Protein AF-A0A7R9TWV2-F1 (afdb_monomer)

Structure (mmCIF, N/CA/C/O backbone):
data_AF-A0A7R9TWV2-F1
#
_entry.id   AF-A0A7R9TWV2-F1
#
loop_
_atom_site.group_PDB
_atom_site.id
_atom_site.type_symbol
_atom_site.label_atom_id
_atom_site.label_alt_id
_atom_site.label_comp_id
_atom_site.label_asym_id
_atom_site.label_entity_id
_atom_site.label_seq_id
_atom_site.pdbx_PDB_ins_code
_atom_site.Cartn_x
_atom_site.Cartn_y
_atom_site.Cartn_z
_atom_site.occupancy
_atom_site.B_iso_or_equiv
_atom_site.auth_seq_id
_atom_site.auth_comp_id
_atom_site.auth_asym_id
_atom_site.auth_atom_id
_atom_site.pdbx_PDB_model_num
ATOM 1 N N . ALA A 1 1 ? -70.566 48.872 -15.822 1.00 37.22 1 ALA A N 1
ATOM 2 C CA . ALA A 1 1 ? -71.130 50.071 -15.177 1.00 37.22 1 ALA A CA 1
ATOM 3 C C . ALA A 1 1 ? -71.916 49.639 -13.944 1.00 37.22 1 ALA A C 1
ATOM 5 O O . ALA A 1 1 ? -72.721 48.737 -14.090 1.00 37.22 1 ALA A O 1
ATOM 6 N N . LEU A 1 2 ? -71.650 50.293 -12.800 1.00 37.31 2 LEU A N 1
ATOM 7 C CA . LEU A 1 2 ? -72.500 50.439 -11.596 1.00 37.31 2 LEU A CA 1
ATOM 8 C C . LEU A 1 2 ? -72.840 49.142 -10.818 1.00 37.31 2 LEU A C 1
ATOM 10 O O . LEU A 1 2 ? -73.433 48.223 -11.356 1.00 37.31 2 LEU A O 1
ATOM 14 N N . ARG A 1 3 ? -72.288 48.967 -9.601 1.00 31.78 3 ARG A N 1
ATOM 15 C CA . ARG A 1 3 ? -72.881 49.335 -8.281 1.00 31.78 3 ARG A CA 1
ATOM 16 C C . ARG A 1 3 ? -74.173 48.546 -7.991 1.00 31.78 3 ARG A C 1
ATOM 18 O O . ARG A 1 3 ? -75.026 48.469 -8.849 1.00 31.78 3 ARG A O 1
ATOM 25 N N . SER A 1 4 ? -74.474 48.028 -6.806 1.00 34.81 4 SER A N 1
ATOM 26 C CA . SER A 1 4 ? -73.821 47.948 -5.498 1.00 34.81 4 SER A CA 1
ATOM 27 C C . SER A 1 4 ? -74.817 47.262 -4.551 1.00 34.81 4 SER A C 1
ATOM 29 O O . SER A 1 4 ? -76.007 47.533 -4.659 1.00 34.81 4 SER A O 1
ATOM 31 N N . SER A 1 5 ? -74.284 46.585 -3.533 1.00 36.22 5 SER A N 1
ATOM 32 C CA . SER A 1 5 ? -74.808 46.534 -2.156 1.00 36.22 5 SER A CA 1
ATOM 33 C C . SER A 1 5 ? -75.979 45.604 -1.805 1.00 36.22 5 SER A C 1
ATOM 35 O O . SER A 1 5 ? -77.055 45.660 -2.387 1.00 36.22 5 SER A O 1
ATOM 37 N N . GLY A 1 6 ? -75.762 44.831 -0.737 1.00 32.84 6 GLY A N 1
ATOM 38 C CA . GLY A 1 6 ? -76.786 44.089 -0.004 1.00 32.84 6 GLY A CA 1
ATOM 39 C C . GLY A 1 6 ? -76.186 43.039 0.934 1.00 32.84 6 GLY A C 1
ATOM 40 O O . GLY A 1 6 ? -76.066 41.882 0.557 1.00 32.84 6 GLY A O 1
ATOM 41 N N . ALA A 1 7 ? -75.775 43.465 2.133 1.00 33.44 7 ALA A N 1
ATOM 42 C CA . ALA A 1 7 ? -75.346 42.639 3.274 1.00 33.44 7 ALA A CA 1
ATOM 43 C C . ALA A 1 7 ? -76.443 41.614 3.690 1.00 33.44 7 ALA A C 1
ATOM 45 O O . ALA A 1 7 ? -77.597 41.811 3.333 1.00 33.44 7 ALA A O 1
ATOM 46 N N . THR A 1 8 ? -76.208 40.498 4.395 1.00 37.06 8 THR A N 1
ATOM 47 C CA . THR A 1 8 ? -75.581 40.360 5.724 1.00 37.06 8 THR A CA 1
ATOM 48 C C . THR A 1 8 ? -75.253 38.891 6.072 1.00 37.06 8 THR A C 1
ATOM 50 O O . THR A 1 8 ? -76.010 37.970 5.790 1.00 37.06 8 THR A O 1
ATOM 53 N N . ALA A 1 9 ? -74.110 38.737 6.748 1.00 35.78 9 ALA A N 1
ATOM 54 C CA . ALA A 1 9 ? -73.663 37.731 7.722 1.00 35.78 9 ALA A CA 1
ATOM 55 C C . ALA A 1 9 ? -74.502 36.465 8.025 1.00 35.78 9 ALA A C 1
ATOM 57 O O . ALA A 1 9 ? -75.621 36.558 8.523 1.00 35.78 9 ALA A O 1
ATOM 58 N N . ARG A 1 10 ? -73.832 35.298 7.968 1.00 36.94 10 ARG A N 1
ATOM 59 C CA . ARG A 1 10 ? -73.678 34.352 9.102 1.00 36.94 10 ARG A CA 1
ATOM 60 C C . ARG A 1 10 ? -72.711 33.201 8.766 1.00 36.94 10 ARG A C 1
ATOM 62 O O . ARG A 1 10 ? -73.051 32.248 8.080 1.00 36.94 10 ARG A O 1
ATOM 69 N N . ASP A 1 11 ? -71.486 33.357 9.257 1.00 33.44 11 ASP A N 1
ATOM 70 C CA . ASP A 1 11 ? -70.871 32.462 10.245 1.00 33.44 11 ASP A CA 1
ATOM 71 C C . ASP A 1 11 ? -70.894 30.938 9.982 1.00 33.44 11 ASP A C 1
ATOM 73 O O . ASP A 1 11 ? -71.836 30.247 10.367 1.00 33.44 11 ASP A O 1
ATOM 77 N N . ARG A 1 12 ? -69.808 30.409 9.391 1.00 37.38 12 ARG A N 1
ATOM 78 C CA . ARG A 1 12 ? -69.335 29.018 9.567 1.00 37.38 12 ARG A CA 1
ATOM 79 C C . ARG A 1 12 ? -67.809 28.941 9.409 1.00 37.38 12 ARG A C 1
ATOM 81 O O . ARG A 1 12 ? -67.295 28.744 8.312 1.00 37.38 12 ARG A O 1
ATOM 88 N N . LEU A 1 13 ? -67.087 29.075 10.521 1.00 40.94 13 LEU A N 1
ATOM 89 C CA . LEU A 1 13 ? -65.676 28.689 10.648 1.00 40.94 13 LEU A CA 1
ATOM 90 C C . LEU A 1 13 ? -65.562 27.161 10.831 1.00 40.94 13 LEU A C 1
ATOM 92 O O . LEU A 1 13 ? -66.242 26.614 11.701 1.00 40.94 13 LEU A O 1
ATOM 96 N N . PRO A 1 14 ? -64.699 26.450 10.083 1.00 41.53 14 PRO A N 1
ATOM 97 C CA . PRO A 1 14 ? -64.434 25.042 10.343 1.00 41.53 14 PRO A CA 1
ATOM 98 C C . PRO A 1 14 ? -63.350 24.823 11.415 1.00 41.53 14 PRO A C 1
ATOM 100 O O . PRO A 1 14 ? -62.289 25.442 11.422 1.00 41.53 14 PRO A O 1
ATOM 103 N N . ALA A 1 15 ? -63.679 23.888 12.308 1.00 38.88 15 ALA A N 1
ATOM 104 C CA . ALA A 1 15 ? -62.869 23.080 13.220 1.00 38.88 15 ALA A CA 1
ATOM 105 C C . ALA A 1 15 ? -61.343 23.322 13.276 1.00 38.88 15 ALA A C 1
ATOM 107 O O . ALA A 1 15 ? -60.564 22.926 12.408 1.00 38.88 15 ALA A O 1
ATOM 108 N N . ARG A 1 16 ? -60.910 23.833 14.432 1.00 33.97 16 ARG A N 1
ATOM 109 C CA . ARG A 1 16 ? -59.521 23.912 14.894 1.00 33.97 16 ARG A CA 1
ATOM 110 C C . ARG A 1 16 ? -59.040 22.509 15.310 1.00 33.97 16 ARG A C 1
ATOM 112 O O . ARG A 1 16 ? -59.295 22.071 16.428 1.00 33.97 16 ARG A O 1
ATOM 119 N N . ARG A 1 17 ? -58.363 21.781 14.412 1.00 40.34 17 ARG A N 1
ATOM 120 C CA . ARG A 1 17 ? -57.658 20.527 14.747 1.00 40.34 17 ARG A CA 1
ATOM 121 C C . ARG A 1 17 ? -56.454 20.834 15.644 1.00 40.34 17 ARG A C 1
ATOM 123 O O . ARG A 1 17 ? -55.620 21.677 15.317 1.00 40.34 17 ARG A O 1
ATOM 130 N N . ALA A 1 18 ? -56.397 20.153 16.784 1.00 37.16 18 ALA A N 1
ATOM 131 C CA . ALA A 1 18 ? -55.339 20.258 17.775 1.00 37.16 18 ALA A CA 1
ATOM 132 C C . ALA A 1 18 ? -53.967 19.886 17.182 1.00 37.16 18 ALA A C 1
ATOM 134 O O . ALA A 1 18 ? -53.811 18.841 16.552 1.00 37.16 18 ALA A O 1
ATOM 135 N N . ARG A 1 19 ? -52.968 20.746 17.410 1.00 35.66 19 ARG A N 1
ATOM 136 C CA . ARG A 1 19 ? -51.550 20.442 17.187 1.00 35.66 19 ARG A CA 1
ATOM 137 C C . ARG A 1 19 ? -51.103 19.409 18.223 1.00 35.66 19 ARG A C 1
ATOM 139 O O . ARG A 1 19 ? -50.980 19.744 19.397 1.00 35.66 19 ARG A O 1
ATOM 146 N N . ALA A 1 20 ? -50.829 18.185 17.785 1.00 38.00 20 ALA A N 1
ATOM 147 C CA . ALA A 1 20 ? -50.000 17.257 18.542 1.00 38.00 20 ALA A CA 1
ATOM 148 C C . ALA A 1 20 ? -48.530 17.641 18.312 1.00 38.00 20 ALA A C 1
ATOM 150 O O . ALA A 1 20 ? -48.046 17.642 17.181 1.00 38.00 20 ALA A O 1
ATOM 151 N N . SER A 1 21 ? -47.853 18.037 19.387 1.00 37.75 21 SER A N 1
ATOM 152 C CA . SER A 1 21 ? -46.419 18.324 19.396 1.00 37.75 21 SER A CA 1
ATOM 153 C C . SER A 1 21 ? -45.644 17.011 19.221 1.00 37.75 21 SER A C 1
ATOM 155 O O . SER A 1 21 ? -45.928 16.067 19.965 1.00 37.75 21 SER A O 1
ATOM 157 N N . PRO A 1 22 ? -44.683 16.893 18.287 1.00 41.94 22 PRO A N 1
ATOM 158 C CA . PRO A 1 22 ? -43.824 15.723 18.248 1.00 41.94 22 PRO A CA 1
ATOM 159 C C . PRO A 1 22 ? -42.906 15.774 19.473 1.00 41.94 22 PRO A C 1
ATOM 161 O O . PRO A 1 22 ? -42.081 16.676 19.620 1.00 41.94 22 PRO A O 1
ATOM 164 N N . ARG A 1 23 ? -43.091 14.813 20.386 1.00 37.84 23 ARG A N 1
ATOM 165 C CA . ARG A 1 23 ? -42.138 14.519 21.457 1.00 37.84 23 ARG A CA 1
ATOM 166 C C . ARG A 1 23 ? -40.765 14.348 20.816 1.00 37.84 23 ARG A C 1
ATOM 168 O O . ARG A 1 23 ? -40.583 13.458 19.989 1.00 37.84 23 ARG A O 1
ATOM 175 N N . ALA A 1 24 ? -39.838 15.221 21.195 1.00 34.19 24 ALA A N 1
ATOM 176 C CA . ALA A 1 24 ? -38.432 15.102 20.867 1.00 34.19 24 ALA A CA 1
ATOM 177 C C . ALA A 1 24 ? -37.971 13.685 21.226 1.00 34.19 24 ALA A C 1
ATOM 179 O O . ALA A 1 24 ? -37.983 13.298 22.397 1.00 34.19 24 ALA A O 1
ATOM 180 N N . ALA A 1 25 ? -37.615 12.904 20.207 1.00 33.53 25 ALA A N 1
ATOM 181 C CA . ALA A 1 25 ? -36.825 11.709 20.402 1.00 33.53 25 ALA A CA 1
ATOM 182 C C . ALA A 1 25 ? -35.494 12.183 20.985 1.00 33.53 25 ALA A C 1
ATOM 184 O O . ALA A 1 25 ? -34.681 12.800 20.297 1.00 33.53 25 ALA A O 1
ATOM 185 N N . VAL A 1 26 ? -35.316 11.969 22.285 1.00 34.09 26 VAL A N 1
ATOM 186 C CA . VAL A 1 26 ? -34.015 12.087 22.927 1.00 34.09 26 VAL A CA 1
ATOM 187 C C . VAL A 1 26 ? -33.178 10.964 22.330 1.00 34.09 26 VAL A C 1
ATOM 189 O O . VAL A 1 26 ? -33.237 9.822 22.777 1.00 34.09 26 VAL A O 1
ATOM 192 N N . VAL A 1 27 ? -32.455 11.274 21.254 1.00 36.03 27 VAL A N 1
ATOM 193 C CA . VAL A 1 27 ? -31.347 10.446 20.795 1.00 36.03 27 VAL A CA 1
ATOM 194 C C . VAL A 1 27 ? -30.322 10.533 21.911 1.00 36.03 27 VAL A C 1
ATOM 196 O O . VAL A 1 27 ? -29.610 11.527 22.049 1.00 36.03 27 VAL A O 1
ATOM 199 N N . VAL A 1 28 ? -30.312 9.517 22.769 1.00 34.19 28 VAL A N 1
ATOM 200 C CA . VAL A 1 28 ? -29.218 9.287 23.702 1.00 34.19 28 VAL A CA 1
ATOM 201 C C . VAL A 1 28 ? -28.009 8.976 22.830 1.00 34.19 28 VAL A C 1
ATOM 203 O O . VAL A 1 28 ? -27.792 7.838 22.422 1.00 34.19 28 VAL A O 1
ATOM 206 N N . VAL A 1 29 ? -27.250 10.011 22.475 1.00 39.75 29 VAL A N 1
ATOM 207 C CA . VAL A 1 29 ? -25.913 9.850 21.911 1.00 39.75 29 VAL A CA 1
ATOM 208 C C . VAL A 1 29 ? -25.061 9.327 23.061 1.00 39.75 29 VAL A C 1
ATOM 210 O O . VAL A 1 29 ? -24.473 10.100 23.815 1.00 39.75 29 VAL A O 1
ATOM 213 N N . MET A 1 30 ? -25.061 8.006 23.256 1.00 41.03 30 MET A N 1
ATOM 214 C CA . MET A 1 30 ? -24.082 7.365 24.124 1.00 41.03 30 MET A CA 1
ATOM 215 C C . MET A 1 30 ? -22.711 7.742 23.569 1.00 41.03 30 MET A C 1
ATOM 217 O O . MET A 1 30 ? -22.405 7.493 22.401 1.00 41.03 30 MET A O 1
ATOM 221 N N . SER A 1 31 ? -21.907 8.430 24.376 1.00 55.03 31 SER A N 1
ATOM 222 C CA . SER A 1 31 ? -20.547 8.771 23.992 1.00 55.03 31 SER A CA 1
ATOM 223 C C . SER A 1 31 ? -19.773 7.468 23.818 1.00 55.03 31 SER A C 1
ATOM 225 O O . SER A 1 31 ? -19.424 6.828 24.806 1.00 55.03 31 SER A O 1
ATOM 227 N N . ALA A 1 32 ? -19.535 7.078 22.566 1.00 65.38 32 ALA A N 1
ATOM 228 C CA . ALA A 1 32 ? -18.696 5.934 22.231 1.00 65.38 32 ALA A CA 1
ATOM 229 C C . ALA A 1 32 ? -17.370 6.019 22.992 1.00 65.38 32 ALA A C 1
ATOM 231 O O . ALA A 1 32 ? -16.763 7.105 23.012 1.00 65.38 32 ALA A O 1
ATOM 232 N N . SER A 1 33 ? -16.951 4.899 23.590 1.00 84.88 33 SER A N 1
ATOM 233 C CA . SER A 1 33 ? -15.658 4.793 24.273 1.00 84.88 33 SER A CA 1
ATOM 234 C C . SER A 1 33 ? -14.533 5.212 23.324 1.00 84.88 33 SER A C 1
ATOM 236 O O . SER A 1 33 ? -14.650 5.064 22.105 1.00 84.88 33 SER A O 1
ATOM 238 N N . SER A 1 34 ? -13.433 5.738 23.866 1.00 85.00 34 SER A N 1
ATOM 239 C CA . SER A 1 34 ? -12.241 6.074 23.080 1.00 85.00 34 SER A CA 1
ATOM 240 C C . SER A 1 34 ? -11.802 4.903 22.195 1.00 85.00 34 SER A C 1
ATOM 242 O O . SER A 1 34 ? -11.560 5.107 21.009 1.00 85.00 34 SER A O 1
ATOM 244 N N . ASP A 1 35 ? -11.806 3.682 22.730 1.00 86.44 35 ASP A N 1
ATOM 245 C CA . ASP A 1 35 ? -11.377 2.478 22.005 1.00 86.44 35 ASP A CA 1
ATOM 246 C C . ASP A 1 35 ? -12.351 2.100 20.884 1.00 86.44 35 ASP A C 1
ATOM 248 O O . ASP A 1 35 ? -11.943 1.707 19.795 1.00 86.44 35 ASP A O 1
ATOM 252 N N . GLU A 1 36 ? -13.647 2.323 21.095 1.00 89.31 36 GLU A N 1
ATOM 253 C CA . GLU A 1 36 ? -14.674 2.098 20.078 1.00 89.31 36 GLU A CA 1
ATOM 254 C C . GLU A 1 36 ? -14.529 3.087 18.910 1.00 89.31 36 GLU A C 1
ATOM 256 O O . GLU A 1 36 ? -14.701 2.729 17.746 1.00 89.31 36 GLU A O 1
ATOM 261 N N . ARG A 1 37 ? -14.156 4.342 19.196 1.00 90.19 37 ARG A N 1
ATOM 262 C CA . ARG A 1 37 ? -13.862 5.343 18.156 1.00 90.19 37 ARG A CA 1
ATOM 263 C C . ARG A 1 37 ? -12.606 4.986 17.363 1.00 90.19 37 ARG A C 1
ATOM 265 O O . ARG A 1 37 ? -12.587 5.187 16.148 1.00 90.19 37 ARG A O 1
ATOM 272 N N . LEU A 1 38 ? -11.576 4.473 18.038 1.00 91.44 38 LEU A N 1
ATOM 273 C CA . LEU A 1 38 ? -10.350 3.999 17.394 1.00 91.44 38 LEU A CA 1
ATOM 274 C C . LEU A 1 38 ? -10.644 2.800 16.482 1.00 91.44 38 LEU A C 1
ATOM 276 O O . LEU A 1 38 ? -10.269 2.847 15.310 1.00 91.44 38 LEU A O 1
ATOM 280 N N . SER A 1 39 ? -11.405 1.813 16.970 1.00 92.69 39 SER A N 1
ATOM 281 C CA . SER A 1 39 ? -11.845 0.650 16.183 1.00 92.69 39 SER A CA 1
ATOM 282 C C . SER A 1 39 ? -12.573 1.080 14.917 1.00 92.69 39 SER A C 1
ATOM 284 O O . SER A 1 39 ? -12.140 0.750 13.819 1.00 92.69 39 SER A O 1
ATOM 286 N N . ARG A 1 40 ? -13.602 1.932 15.037 1.00 91.75 40 ARG A N 1
ATOM 287 C CA . ARG A 1 40 ? -14.357 2.432 13.873 1.00 91.75 40 ARG A CA 1
ATOM 288 C C . ARG A 1 40 ? -13.492 3.190 12.869 1.00 91.75 40 ARG A C 1
ATOM 290 O O . ARG A 1 40 ? -13.764 3.164 11.671 1.00 91.75 40 ARG A O 1
ATOM 297 N N . THR A 1 41 ? -12.469 3.898 13.347 1.00 93.25 41 THR A N 1
ATOM 298 C CA . THR A 1 41 ? -11.542 4.622 12.467 1.00 93.25 41 THR A CA 1
ATOM 299 C C . THR A 1 41 ? -10.736 3.644 11.617 1.00 93.25 41 THR A C 1
ATOM 301 O O . THR A 1 41 ? -10.587 3.872 10.418 1.00 93.25 41 THR A O 1
ATOM 304 N N . ILE A 1 42 ? -10.264 2.546 12.211 1.00 94.44 42 ILE A N 1
ATOM 305 C CA . ILE A 1 42 ? -9.524 1.496 11.505 1.00 94.44 42 ILE A CA 1
ATOM 306 C C . ILE A 1 42 ? -10.441 0.658 10.614 1.00 94.44 42 ILE A C 1
ATOM 308 O O . ILE A 1 42 ? -10.104 0.440 9.454 1.00 94.44 42 ILE A O 1
ATOM 312 N N . GLU A 1 43 ? -11.625 0.277 11.090 1.00 93.44 43 GLU A N 1
ATOM 313 C CA . GLU A 1 43 ? -12.645 -0.409 10.286 1.00 93.44 43 GLU A CA 1
ATOM 314 C C . GLU A 1 43 ? -12.963 0.377 9.010 1.00 93.44 43 GLU A C 1
ATOM 316 O O . GLU A 1 43 ? -12.922 -0.180 7.916 1.00 93.44 43 GLU A O 1
ATOM 321 N N . GLY A 1 44 ? -13.185 1.691 9.122 1.00 92.38 44 GLY A N 1
ATOM 322 C CA . GLY A 1 44 ? -13.417 2.554 7.963 1.00 92.38 44 GLY A CA 1
ATOM 323 C C . GLY A 1 44 ? -12.177 2.754 7.085 1.00 92.38 44 GLY A C 1
ATOM 324 O O . GLY A 1 44 ? -12.295 2.846 5.864 1.00 92.38 44 GLY A O 1
ATOM 325 N N . ALA A 1 45 ? -10.978 2.808 7.672 1.00 94.12 45 ALA A N 1
ATOM 326 C CA . ALA A 1 45 ? -9.743 2.967 6.908 1.00 94.12 45 ALA A CA 1
ATOM 327 C C . ALA A 1 45 ? -9.388 1.716 6.091 1.00 94.12 45 ALA A C 1
ATOM 329 O O . ALA A 1 45 ? -8.872 1.842 4.983 1.00 94.12 45 ALA A O 1
ATOM 330 N N . PHE A 1 46 ? -9.712 0.527 6.592 1.00 93.88 46 PHE A N 1
ATOM 331 C CA . PHE A 1 46 ? -9.447 -0.738 5.907 1.00 93.88 46 PHE A CA 1
ATOM 332 C C . PHE A 1 46 ? -10.666 -1.326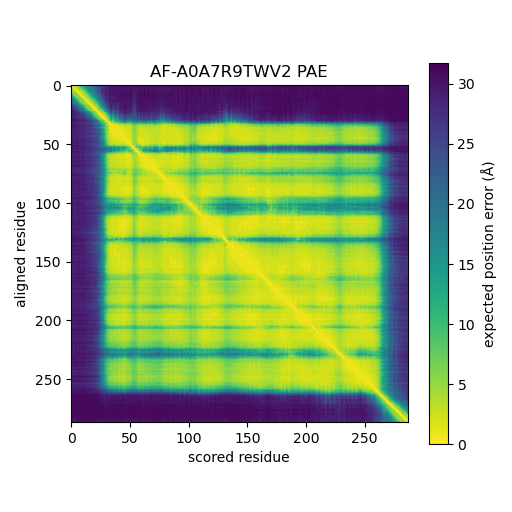 5.197 1.00 93.88 46 PHE A C 1
ATOM 334 O O . PHE A 1 46 ? -10.509 -2.261 4.414 1.00 93.88 46 PHE A O 1
ATOM 341 N N . ARG A 1 47 ? -11.864 -0.770 5.419 1.00 92.25 47 ARG A N 1
ATOM 342 C CA . ARG A 1 47 ? -13.139 -1.334 4.947 1.00 92.25 47 ARG A CA 1
ATOM 343 C C . ARG A 1 47 ? -13.319 -2.778 5.414 1.00 92.25 47 ARG A C 1
ATOM 345 O O . ARG A 1 47 ? -13.673 -3.666 4.642 1.00 92.25 47 ARG A O 1
ATOM 352 N N . LEU A 1 48 ? -13.033 -3.015 6.691 1.00 92.50 48 LEU A N 1
ATOM 353 C CA . LEU A 1 48 ? -13.125 -4.324 7.335 1.00 92.50 48 LEU A CA 1
ATOM 354 C C . LEU A 1 48 ? -14.044 -4.254 8.541 1.00 92.50 48 LEU A C 1
ATOM 356 O O . LEU A 1 48 ? -14.135 -3.224 9.204 1.00 92.50 48 LEU A O 1
ATOM 360 N N . TH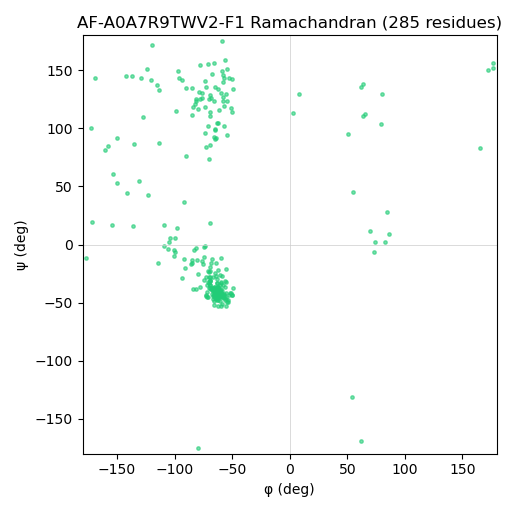R A 1 49 ? -14.685 -5.373 8.856 1.00 91.62 49 THR A N 1
ATOM 361 C CA . THR A 1 49 ? -15.401 -5.537 10.115 1.00 91.62 49 THR A CA 1
ATOM 362 C C . THR A 1 49 ? -15.238 -6.950 10.664 1.00 91.62 49 THR A C 1
ATOM 364 O O . THR A 1 49 ? -15.157 -7.929 9.922 1.00 91.62 49 THR A O 1
ATOM 367 N N . LEU A 1 50 ? -15.181 -7.045 11.990 1.00 91.12 50 LEU A N 1
ATOM 368 C CA . LEU A 1 50 ? -15.192 -8.306 12.731 1.00 91.12 50 LEU A CA 1
ATOM 369 C C . LEU A 1 50 ? -16.576 -8.621 13.298 1.00 91.12 50 LEU A C 1
ATOM 371 O O . LEU A 1 50 ? -16.771 -9.686 13.872 1.00 91.12 50 LEU A O 1
ATOM 375 N N . THR A 1 51 ? -17.541 -7.715 13.148 1.00 88.38 51 THR A N 1
ATOM 376 C CA . THR A 1 51 ? -18.910 -7.915 13.618 1.00 88.38 51 THR A CA 1
ATOM 377 C C . THR A 1 51 ? -19.831 -7.999 12.412 1.00 88.38 51 THR A C 1
ATOM 379 O O . THR A 1 51 ? -19.760 -7.168 11.510 1.00 88.38 51 THR A O 1
ATOM 382 N N . GLU A 1 52 ? -20.707 -8.999 12.395 1.00 81.44 52 GLU A N 1
ATOM 383 C CA . GLU A 1 52 ? -21.705 -9.150 11.342 1.00 81.44 52 GLU A CA 1
ATOM 384 C C . GLU A 1 52 ? -22.685 -7.966 11.408 1.00 81.44 52 GLU A C 1
ATOM 386 O O . GLU A 1 52 ? -23.563 -7.896 12.269 1.00 81.44 52 GLU A O 1
ATOM 391 N N . SER A 1 53 ? -22.472 -6.970 10.546 1.00 68.12 53 SER A N 1
ATOM 392 C CA . SER A 1 53 ? -23.303 -5.772 10.464 1.00 68.12 53 SER A CA 1
ATOM 393 C C . SER A 1 53 ? -24.289 -5.934 9.317 1.00 68.12 53 SER A C 1
ATOM 395 O O . SER A 1 53 ? -23.898 -5.983 8.154 1.00 68.12 53 SER A O 1
ATOM 397 N N . ALA A 1 54 ? -25.580 -5.999 9.639 1.00 49.38 54 ALA A N 1
ATOM 398 C CA . ALA A 1 54 ? -26.659 -6.332 8.708 1.00 49.38 54 ALA A CA 1
ATOM 399 C C . ALA A 1 54 ? -26.964 -5.264 7.625 1.00 49.38 54 ALA A C 1
ATOM 401 O O . ALA A 1 54 ? -28.060 -5.270 7.068 1.00 49.38 54 ALA A O 1
ATOM 402 N N . GLY A 1 55 ? -26.060 -4.318 7.331 1.00 46.75 55 GLY A N 1
ATOM 403 C CA . GLY A 1 55 ? -26.386 -3.220 6.409 1.00 46.75 55 GLY A CA 1
ATOM 404 C C . GLY A 1 55 ? -25.265 -2.277 5.970 1.00 46.75 55 GLY A C 1
ATOM 405 O O . GLY A 1 55 ? -25.570 -1.176 5.522 1.00 46.75 55 GLY A O 1
ATOM 406 N N . SER A 1 56 ? -23.991 -2.655 6.095 1.00 54.75 56 SER A N 1
ATOM 407 C CA . SER A 1 56 ? -22.871 -1.857 5.576 1.00 54.75 56 SER A CA 1
ATOM 408 C C . SER A 1 56 ? -22.185 -2.602 4.430 1.00 54.75 56 SER A C 1
ATOM 410 O O . SER A 1 56 ? -21.194 -3.289 4.663 1.00 54.75 56 SER A O 1
ATOM 412 N N . ASP A 1 57 ? -22.676 -2.418 3.201 1.00 62.62 57 ASP A N 1
ATOM 413 C CA . ASP A 1 57 ? -22.086 -2.995 1.974 1.00 62.62 57 ASP A CA 1
ATOM 414 C C . ASP A 1 57 ? -20.631 -2.551 1.720 1.00 62.62 57 ASP A C 1
ATOM 416 O O . ASP A 1 57 ? -19.950 -3.103 0.861 1.00 62.62 57 ASP A O 1
ATOM 420 N N . GLU A 1 58 ? -20.136 -1.547 2.450 1.00 76.00 58 GLU A N 1
ATOM 421 C CA . GLU A 1 58 ? -18.801 -0.985 2.237 1.00 76.00 58 GLU A CA 1
ATOM 422 C C . GLU A 1 58 ? -17.680 -1.752 2.961 1.00 76.00 58 GLU A C 1
ATOM 424 O O . GLU A 1 58 ? -16.514 -1.563 2.622 1.00 76.00 58 GLU A O 1
ATOM 429 N N . CYS A 1 59 ? -18.000 -2.615 3.935 1.00 85.00 59 CYS A N 1
ATOM 430 C CA . CYS A 1 59 ? -16.999 -3.329 4.735 1.00 85.00 59 CYS A CA 1
ATOM 431 C C . CYS A 1 59 ? -17.043 -4.842 4.506 1.00 85.00 59 CYS A C 1
ATOM 433 O O . CYS A 1 59 ? -18.104 -5.459 4.532 1.00 85.00 59 CYS A O 1
ATOM 435 N N . VAL A 1 60 ? -15.868 -5.460 4.381 1.00 87.88 60 VAL A N 1
ATOM 436 C CA . VAL A 1 60 ? -15.724 -6.918 4.298 1.00 87.88 60 VAL A CA 1
ATOM 437 C C . VAL A 1 60 ? -15.767 -7.513 5.704 1.00 87.88 60 VAL A C 1
ATOM 439 O O . VAL A 1 60 ? -14.960 -7.154 6.566 1.00 87.88 60 VAL A O 1
ATOM 442 N N . PHE A 1 61 ? -16.698 -8.439 5.932 1.00 90.69 61 PHE A N 1
ATOM 443 C CA . PHE A 1 61 ? -16.795 -9.184 7.184 1.00 90.69 61 PHE A CA 1
ATOM 444 C C . PHE A 1 61 ? -15.820 -10.367 7.196 1.00 90.69 61 PHE A C 1
ATOM 446 O O . PHE A 1 61 ? -15.903 -11.262 6.355 1.00 90.69 61 PHE A O 1
ATOM 453 N N . LEU A 1 62 ? -14.905 -10.388 8.167 1.00 92.75 62 LEU A N 1
ATOM 454 C CA . LEU A 1 62 ? -13.922 -11.464 8.329 1.00 92.75 62 LEU A CA 1
ATOM 455 C C . LEU A 1 62 ? -14.476 -12.569 9.241 1.00 92.75 62 LEU A C 1
ATOM 457 O O . LEU A 1 62 ? -14.115 -12.670 10.415 1.00 92.75 62 LEU A O 1
ATOM 461 N N . ALA A 1 63 ? -15.380 -13.384 8.693 1.00 91.50 63 ALA A N 1
ATOM 462 C CA . ALA A 1 63 ? -16.131 -14.397 9.440 1.00 91.50 63 ALA A CA 1
ATOM 463 C C . ALA A 1 63 ? -15.244 -15.443 10.145 1.00 91.50 63 ALA A C 1
ATOM 465 O O . ALA A 1 63 ? -15.511 -15.805 11.296 1.00 91.50 63 ALA A O 1
ATOM 466 N N . ASP A 1 64 ? -14.177 -15.895 9.482 1.00 92.88 64 ASP A N 1
ATOM 467 C CA . ASP A 1 64 ? -13.268 -16.910 10.027 1.00 92.88 64 ASP A CA 1
ATOM 468 C C . ASP A 1 64 ? -12.506 -16.371 11.243 1.00 92.88 64 ASP A C 1
ATOM 470 O O . ASP A 1 64 ? -12.522 -16.987 12.309 1.00 92.88 64 ASP A O 1
ATOM 474 N N . LEU A 1 65 ? -11.948 -15.159 11.135 1.00 95.12 65 LEU A N 1
ATOM 475 C CA . LEU A 1 65 ? -11.262 -14.498 12.247 1.00 95.12 65 LEU A CA 1
ATOM 476 C C . LEU A 1 65 ? -12.228 -14.176 13.399 1.00 95.12 65 LEU A C 1
ATOM 478 O O . LEU A 1 65 ? -11.886 -14.342 14.567 1.00 95.12 65 LEU A O 1
ATOM 482 N N . ALA A 1 66 ? -13.462 -13.763 13.103 1.00 93.81 66 ALA A N 1
ATOM 483 C CA . ALA A 1 66 ? -14.477 -13.552 14.137 1.00 93.81 66 ALA A CA 1
ATOM 484 C C . ALA A 1 66 ? -14.829 -14.858 14.880 1.00 93.81 66 ALA A C 1
ATOM 486 O O . ALA A 1 66 ? -15.124 -14.847 16.078 1.00 93.81 66 ALA A O 1
ATOM 487 N N . THR A 1 67 ? -14.790 -15.996 14.183 1.00 94.25 67 THR A N 1
ATOM 488 C CA . THR A 1 67 ? -15.009 -17.322 14.776 1.00 94.25 67 THR A CA 1
ATOM 489 C C . THR A 1 67 ? -13.826 -17.748 15.645 1.00 94.25 67 THR A C 1
ATOM 491 O O . THR A 1 67 ? -14.043 -18.241 16.754 1.00 94.25 67 THR A O 1
ATOM 494 N N . GLU A 1 68 ? -12.597 -17.488 15.198 1.00 95.12 68 GLU A N 1
ATOM 495 C CA . GLU A 1 68 ? -11.366 -17.703 15.967 1.00 95.12 68 GLU A CA 1
ATOM 496 C C . GLU A 1 68 ? -11.381 -16.899 17.276 1.00 95.12 68 GLU A C 1
ATOM 498 O O . GLU A 1 68 ? -11.263 -17.481 18.354 1.00 95.12 68 GLU A O 1
ATOM 503 N N . LEU A 1 69 ? -11.668 -15.595 17.218 1.00 94.19 69 LEU A N 1
ATOM 504 C CA . LEU A 1 69 ? -11.760 -14.738 18.409 1.00 94.19 69 LEU A CA 1
ATOM 505 C C . LEU A 1 69 ? -12.830 -15.220 19.398 1.00 94.19 69 LEU A C 1
ATOM 507 O O . LEU A 1 69 ? -12.622 -15.195 20.613 1.00 94.19 69 LEU A O 1
ATOM 511 N N . ARG A 1 70 ? -13.969 -15.712 18.893 1.00 93.94 70 ARG A N 1
ATOM 512 C CA . ARG A 1 70 ? -15.008 -16.315 19.740 1.00 93.94 70 ARG A CA 1
ATOM 513 C C . ARG A 1 70 ? -14.494 -17.564 20.457 1.00 93.94 70 ARG A C 1
ATOM 515 O O . ARG A 1 70 ? -14.829 -17.776 21.620 1.00 93.94 70 ARG A O 1
ATOM 522 N N . SER A 1 71 ? -13.691 -18.384 19.777 1.00 94.25 71 SER A N 1
ATOM 523 C CA . SER A 1 71 ? -13.090 -19.590 20.360 1.00 94.25 71 SER A CA 1
ATOM 524 C C . SER A 1 71 ? -12.018 -19.278 21.413 1.00 94.25 71 SER A C 1
ATOM 526 O O . SER A 1 71 ? -11.880 -20.028 22.375 1.00 94.25 71 SER A O 1
ATOM 528 N N . GLU A 1 72 ? -11.345 -18.129 21.299 1.00 93.50 72 GLU A N 1
ATOM 529 C CA . GLU A 1 72 ? -10.409 -17.591 22.300 1.00 93.50 72 GLU A CA 1
ATOM 530 C C . GLU A 1 72 ? -11.117 -17.003 23.538 1.00 93.50 72 GLU A C 1
ATOM 532 O O . GLU A 1 72 ? -10.467 -16.563 24.485 1.00 93.50 72 GLU A O 1
ATOM 537 N N . GLY A 1 73 ? -12.455 -16.999 23.558 1.00 91.12 73 GLY A N 1
ATOM 538 C CA . GLY A 1 73 ? -13.258 -16.479 24.665 1.00 91.12 73 GLY A CA 1
ATOM 539 C C . GLY A 1 73 ? -13.537 -14.977 24.589 1.00 91.12 73 GLY A C 1
ATOM 540 O O . GLY A 1 73 ? -14.079 -14.414 25.541 1.00 91.12 73 GLY A O 1
ATOM 541 N N . VAL A 1 74 ? -13.214 -14.318 23.472 1.00 91.62 74 VAL A N 1
ATOM 542 C CA . VAL A 1 74 ? -13.580 -12.917 23.243 1.00 91.62 74 VAL A CA 1
ATOM 543 C C . VAL A 1 74 ? -15.067 -12.842 22.877 1.00 91.62 74 VAL A C 1
ATOM 545 O O . VAL A 1 74 ? -15.553 -13.567 22.007 1.00 91.62 74 VAL A O 1
ATOM 548 N N . SER A 1 75 ? -15.818 -11.961 23.540 1.00 86.94 75 SER A N 1
ATOM 549 C CA . SER A 1 75 ? -17.239 -11.739 23.254 1.00 86.94 75 SER A CA 1
ATOM 550 C C . SER A 1 75 ? -17.447 -10.581 22.269 1.00 86.94 75 SER A C 1
ATOM 552 O O . SER A 1 75 ? -16.780 -9.556 22.418 1.00 86.94 75 SER A O 1
ATOM 554 N N . PRO A 1 76 ? -18.402 -10.676 21.324 1.00 85.44 76 PRO A N 1
ATOM 555 C CA . PRO A 1 76 ? -18.755 -9.556 20.455 1.00 85.44 76 PRO A CA 1
ATOM 556 C C . PRO A 1 76 ? -19.393 -8.387 21.245 1.00 85.44 76 PRO A C 1
ATOM 558 O O . PRO A 1 76 ? -20.001 -8.628 22.292 1.00 85.44 76 PRO A O 1
ATOM 561 N N . PRO A 1 77 ? -19.329 -7.138 20.738 1.00 85.81 77 PRO A N 1
ATOM 562 C CA . PRO A 1 77 ? -18.750 -6.738 19.452 1.00 85.81 77 PRO A CA 1
ATOM 563 C C . PRO A 1 77 ? -17.219 -6.804 19.456 1.00 85.81 77 PRO A C 1
ATOM 565 O O . PRO A 1 77 ? -16.566 -6.368 20.402 1.00 85.81 77 PRO A O 1
ATOM 568 N N . PHE A 1 78 ? -16.652 -7.358 18.385 1.00 90.31 78 PHE A N 1
ATOM 569 C CA . PHE A 1 78 ? -15.205 -7.462 18.231 1.00 90.31 78 PHE A CA 1
ATOM 570 C C . PHE A 1 78 ? -14.651 -6.133 17.721 1.00 90.31 78 PHE A C 1
ATOM 572 O O . PHE A 1 78 ? -15.093 -5.642 16.682 1.00 90.31 78 PHE A O 1
ATOM 579 N N . ALA A 1 79 ? -13.685 -5.573 18.446 1.00 90.50 79 ALA A N 1
ATOM 580 C CA . ALA A 1 79 ? -12.994 -4.351 18.059 1.00 90.50 79 ALA A CA 1
ATOM 581 C C . ALA A 1 79 ? -11.678 -4.668 17.338 1.00 90.50 79 ALA A C 1
ATOM 583 O O . ALA A 1 79 ? -10.959 -5.599 17.715 1.00 90.50 79 ALA A O 1
ATOM 584 N N . ILE A 1 80 ? -11.339 -3.859 16.337 1.00 91.56 80 ILE A N 1
ATOM 585 C CA . ILE A 1 80 ? -9.997 -3.836 15.758 1.00 91.56 80 ILE A CA 1
ATOM 586 C C . ILE A 1 80 ? -9.134 -2.915 16.624 1.00 91.56 80 ILE A C 1
ATOM 588 O O . ILE A 1 80 ? -9.406 -1.721 16.762 1.00 91.56 80 ILE A O 1
ATOM 592 N N . THR A 1 81 ? -8.093 -3.479 17.223 1.00 91.00 81 THR A N 1
ATOM 593 C CA . THR A 1 81 ? -7.143 -2.799 18.109 1.00 91.00 81 THR A CA 1
ATOM 594 C C . THR A 1 81 ? -5.734 -2.885 17.530 1.00 91.00 81 THR A C 1
ATOM 596 O O . THR A 1 81 ? -5.492 -3.600 16.561 1.00 91.00 81 THR A O 1
ATOM 599 N N . ALA A 1 82 ? -4.776 -2.168 18.123 1.00 90.25 82 ALA A N 1
ATOM 600 C CA . ALA A 1 82 ? -3.371 -2.289 17.726 1.00 90.25 82 ALA A CA 1
ATOM 601 C C . ALA A 1 82 ? -2.864 -3.741 17.832 1.00 90.25 82 ALA A C 1
ATOM 603 O O . ALA A 1 82 ? -2.120 -4.192 16.968 1.00 90.25 82 ALA A O 1
ATOM 604 N N . ASP A 1 83 ? -3.319 -4.475 18.853 1.00 91.38 83 ASP A N 1
ATOM 605 C CA . ASP A 1 83 ? -2.830 -5.819 19.181 1.00 91.38 83 ASP A CA 1
ATOM 606 C C . ASP A 1 83 ? -3.298 -6.895 18.196 1.00 91.38 83 ASP A C 1
ATOM 608 O O . ASP A 1 83 ? -2.627 -7.909 18.018 1.00 91.38 83 ASP A O 1
ATOM 612 N N . ASN A 1 84 ? -4.454 -6.698 17.554 1.00 93.69 84 ASN A N 1
ATOM 613 C CA . ASN A 1 84 ? -4.998 -7.651 16.585 1.00 93.69 84 ASN A CA 1
ATOM 614 C C . ASN A 1 84 ? -4.951 -7.146 15.137 1.00 93.69 84 ASN A C 1
ATOM 616 O O . ASN A 1 84 ? -5.320 -7.897 14.235 1.00 93.69 84 ASN A O 1
ATOM 620 N N . LEU A 1 85 ? -4.471 -5.922 14.892 1.00 95.50 85 LEU A N 1
ATOM 621 C CA . LEU A 1 85 ? -4.465 -5.316 13.562 1.00 95.50 85 LEU A CA 1
ATOM 622 C C . LEU A 1 85 ? -3.716 -6.174 12.540 1.00 95.50 85 LEU A C 1
ATOM 624 O O . LEU A 1 85 ? -4.225 -6.409 11.450 1.00 95.50 85 LEU A O 1
ATOM 628 N N . GLU A 1 86 ? -2.539 -6.690 12.889 1.00 97.00 86 GLU A N 1
ATOM 629 C CA . GLU A 1 86 ? -1.774 -7.553 11.986 1.00 97.00 86 GLU A CA 1
ATOM 630 C C . GLU A 1 86 ? -2.544 -8.834 11.629 1.00 97.00 86 GLU A C 1
ATOM 632 O O . GLU A 1 86 ? -2.637 -9.183 10.452 1.00 97.00 86 GLU A O 1
ATOM 637 N N . ARG A 1 87 ? -3.179 -9.479 12.621 1.00 96.38 87 ARG A N 1
ATOM 638 C CA . ARG A 1 87 ? -4.037 -10.661 12.410 1.00 96.38 87 ARG A CA 1
ATOM 639 C C . ARG A 1 87 ? -5.212 -10.335 11.484 1.00 96.38 87 ARG A C 1
ATOM 641 O O . ARG A 1 87 ? -5.535 -11.124 10.601 1.00 96.38 87 ARG A O 1
ATOM 648 N N . VAL A 1 88 ? -5.819 -9.159 11.648 1.00 96.44 88 VAL A N 1
ATOM 649 C CA . VAL A 1 88 ? -6.919 -8.668 10.804 1.00 96.44 88 VAL A CA 1
ATOM 650 C C . VAL A 1 88 ? -6.474 -8.471 9.355 1.00 96.44 88 VAL A C 1
ATOM 652 O O . VAL A 1 88 ? -7.152 -8.939 8.437 1.00 96.44 88 VAL A O 1
ATOM 655 N N . LEU A 1 89 ? -5.331 -7.814 9.130 1.00 97.19 89 LEU A N 1
ATOM 656 C CA . LEU A 1 89 ? -4.792 -7.623 7.781 1.00 97.19 89 LEU A CA 1
ATOM 657 C C . LEU A 1 89 ? -4.444 -8.963 7.141 1.00 97.19 89 LEU A C 1
ATOM 659 O O . LEU A 1 89 ? -4.844 -9.216 6.007 1.00 97.19 89 LEU A O 1
ATOM 663 N N . PHE A 1 90 ? -3.778 -9.847 7.883 1.00 97.12 90 PHE A N 1
ATOM 664 C CA . PHE A 1 90 ? -3.443 -11.182 7.407 1.00 97.12 90 PHE A CA 1
ATOM 665 C C . PHE A 1 90 ? -4.693 -11.977 7.002 1.00 97.12 90 PHE A C 1
ATOM 667 O O . PHE A 1 90 ? -4.717 -12.569 5.923 1.00 97.12 90 PHE A O 1
ATOM 674 N N . ALA A 1 91 ? -5.756 -11.945 7.811 1.00 96.06 91 ALA A N 1
ATOM 675 C CA . ALA A 1 91 ? -7.019 -12.612 7.499 1.00 96.06 91 ALA A CA 1
ATOM 676 C C . ALA A 1 91 ? -7.660 -12.067 6.210 1.00 96.06 91 ALA A C 1
ATOM 678 O O . ALA A 1 91 ? -8.090 -12.845 5.354 1.00 96.06 91 ALA A O 1
ATOM 679 N N . ARG A 1 92 ? -7.661 -10.740 6.011 1.00 94.50 92 ARG A N 1
ATOM 680 C CA . ARG A 1 92 ? -8.156 -10.135 4.762 1.00 94.50 92 ARG A CA 1
ATOM 681 C C . ARG A 1 92 ? -7.305 -10.518 3.550 1.00 94.50 92 ARG A C 1
ATOM 683 O O . ARG A 1 92 ? -7.862 -10.778 2.482 1.00 94.50 92 ARG A O 1
ATOM 690 N N . LEU A 1 93 ? -5.981 -10.527 3.688 1.00 95.31 93 LEU A N 1
ATOM 691 C CA . LEU A 1 93 ? -5.064 -10.884 2.602 1.00 95.31 93 LEU A CA 1
ATOM 692 C C . LEU A 1 93 ? -5.141 -12.374 2.256 1.00 95.31 93 LEU A C 1
ATOM 694 O O . LEU A 1 93 ? -4.979 -12.730 1.098 1.00 95.31 93 LEU A O 1
ATOM 698 N N . SER A 1 94 ? -5.444 -13.223 3.238 1.00 94.62 94 SER A N 1
ATOM 699 C CA . SER A 1 94 ? -5.608 -14.674 3.073 1.00 94.62 94 SER A CA 1
ATOM 700 C C . SER A 1 94 ? -7.000 -15.079 2.585 1.00 94.62 94 SER A C 1
ATOM 702 O O . SER A 1 94 ? -7.246 -16.256 2.329 1.00 94.62 94 SER A O 1
ATOM 704 N N . THR A 1 95 ? -7.925 -14.123 2.453 1.00 90.44 95 THR A N 1
ATOM 705 C CA . THR A 1 95 ? -9.288 -14.407 2.001 1.00 90.44 95 THR A CA 1
ATOM 706 C C . THR A 1 95 ? -9.257 -14.887 0.543 1.00 90.44 95 THR A C 1
ATOM 708 O O . THR A 1 95 ? -8.755 -14.168 -0.328 1.00 90.44 95 THR A O 1
ATOM 711 N N . PRO A 1 96 ? -9.791 -16.082 0.236 1.00 85.12 96 PRO A N 1
ATOM 712 C CA . PRO A 1 96 ? -9.717 -16.638 -1.106 1.00 85.12 96 PRO A CA 1
ATOM 713 C C . PRO A 1 96 ? -10.619 -15.872 -2.080 1.00 85.12 96 PRO A C 1
ATOM 715 O O . PRO A 1 96 ? -11.621 -15.263 -1.707 1.00 85.12 96 PRO A O 1
ATOM 718 N N . GLN A 1 97 ? -10.282 -15.929 -3.369 1.00 78.56 97 GLN A N 1
ATOM 719 C CA . GLN A 1 97 ? -10.959 -15.129 -4.397 1.00 78.56 97 GLN A CA 1
ATOM 720 C C . GLN A 1 97 ? -12.465 -15.409 -4.515 1.00 78.56 97 GLN A C 1
ATOM 722 O O . GLN A 1 97 ? -13.240 -14.511 -4.843 1.00 78.56 97 GLN A O 1
ATOM 727 N N . ASN A 1 98 ? -12.869 -16.653 -4.250 1.00 80.50 98 ASN A N 1
ATOM 728 C CA . ASN A 1 98 ? -14.254 -17.119 -4.314 1.00 80.50 98 ASN A CA 1
ATOM 729 C C . ASN A 1 98 ? -15.121 -16.647 -3.136 1.00 80.50 98 ASN A C 1
ATOM 731 O O . ASN A 1 98 ? -16.336 -16.806 -3.194 1.00 80.50 98 ASN A O 1
ATOM 735 N N . ALA A 1 99 ? -14.523 -16.077 -2.085 1.00 79.50 99 ALA A N 1
ATOM 736 C CA . ALA A 1 99 ? -15.266 -15.482 -0.977 1.00 79.50 99 ALA A CA 1
ATOM 737 C C . ALA A 1 99 ? -15.863 -14.110 -1.338 1.00 79.50 99 ALA A C 1
ATOM 739 O O . ALA A 1 99 ? -16.733 -13.607 -0.632 1.00 79.50 99 ALA A O 1
ATOM 740 N N . PHE A 1 100 ? -15.415 -13.503 -2.441 1.00 77.25 100 PHE A N 1
ATOM 741 C CA . PHE A 1 100 ? -15.942 -12.237 -2.936 1.00 77.25 100 PHE A CA 1
ATOM 742 C C . PHE A 1 100 ? -16.986 -12.482 -4.032 1.00 77.25 100 PHE A C 1
ATOM 744 O O . PHE A 1 100 ? -16.855 -13.449 -4.789 1.00 77.25 100 PHE A O 1
ATOM 751 N N . PRO A 1 101 ? -18.003 -11.606 -4.172 1.00 75.62 101 PRO A N 1
ATOM 752 C CA . PRO A 1 101 ? -19.009 -11.738 -5.219 1.00 75.62 101 PRO A CA 1
ATOM 753 C C . PRO A 1 101 ? -18.382 -11.878 -6.609 1.00 75.62 101 PRO A C 1
ATOM 755 O O . PRO A 1 101 ? -17.375 -11.240 -6.928 1.00 75.62 101 PRO A O 1
ATOM 758 N N . GLU A 1 102 ? -18.995 -12.693 -7.465 1.00 66.25 102 GLU A N 1
ATOM 759 C CA . GLU A 1 102 ? -18.437 -12.988 -8.782 1.00 66.25 102 GLU A CA 1
ATOM 760 C C . GLU A 1 102 ? -18.239 -11.703 -9.611 1.00 66.25 102 GLU A C 1
ATOM 762 O O . GLU A 1 102 ? -19.128 -10.855 -9.769 1.00 66.25 102 GLU A O 1
ATOM 767 N N . GLY A 1 103 ? -17.017 -11.515 -10.111 1.00 63.00 103 GLY A N 1
ATOM 768 C CA . GLY A 1 103 ? -16.637 -10.314 -10.849 1.00 63.00 103 GLY A CA 1
ATOM 769 C C . GLY A 1 103 ? -16.538 -9.033 -10.010 1.00 63.00 103 GLY A C 1
ATOM 770 O O . GLY A 1 103 ? -16.426 -7.964 -10.610 1.00 63.00 103 GLY A O 1
ATOM 771 N N . ALA A 1 104 ? -16.554 -9.104 -8.670 1.00 70.88 104 ALA A N 1
ATOM 772 C CA . ALA A 1 104 ? -16.259 -7.962 -7.795 1.00 70.88 104 ALA A CA 1
ATOM 773 C C . ALA A 1 104 ? -14.917 -7.323 -8.175 1.00 70.88 104 ALA A C 1
ATOM 775 O O . ALA A 1 104 ? -14.847 -6.126 -8.404 1.00 70.88 104 ALA A O 1
ATOM 776 N N . TRP A 1 105 ? -13.899 -8.143 -8.428 1.00 66.31 105 TRP A N 1
ATOM 777 C CA . TRP A 1 105 ? -12.551 -7.707 -8.807 1.00 66.31 105 TRP A CA 1
ATOM 778 C C . TRP A 1 105 ? -12.441 -6.984 -10.148 1.00 66.31 105 TRP A C 1
ATOM 780 O O . TRP A 1 105 ? -11.508 -6.220 -10.360 1.00 66.31 105 TRP A O 1
ATOM 790 N N . ARG A 1 106 ? -13.377 -7.218 -11.078 1.00 61.81 106 ARG A N 1
ATOM 791 C CA . ARG A 1 106 ? -13.417 -6.458 -12.341 1.00 61.81 106 ARG A CA 1
ATOM 792 C C . ARG A 1 106 ? -14.065 -5.091 -12.162 1.00 61.81 106 ARG A C 1
ATOM 794 O O . ARG A 1 106 ? -13.843 -4.204 -12.976 1.00 61.81 106 ARG A O 1
ATOM 801 N N . ARG A 1 107 ? -14.925 -4.964 -11.153 1.00 69.00 107 ARG A N 1
ATOM 802 C CA . ARG A 1 107 ? -15.699 -3.755 -10.863 1.00 69.00 107 ARG A CA 1
ATOM 803 C C . ARG A 1 107 ? -14.994 -2.866 -9.846 1.00 69.00 107 ARG A C 1
ATOM 805 O O . ARG A 1 107 ? -15.158 -1.654 -9.907 1.00 69.00 107 ARG A O 1
ATOM 812 N N . ASP A 1 108 ? -14.210 -3.472 -8.964 1.00 74.44 108 ASP A N 1
ATOM 813 C CA . ASP A 1 108 ? -13.492 -2.809 -7.893 1.00 74.44 108 ASP A CA 1
ATOM 814 C C . ASP A 1 108 ? -11.996 -3.174 -7.931 1.00 74.44 108 ASP A C 1
ATOM 816 O O . ASP A 1 108 ? -11.629 -4.313 -7.617 1.00 74.44 108 ASP A O 1
ATOM 820 N N . PRO A 1 109 ? -11.119 -2.219 -8.296 1.00 72.44 109 PRO A N 1
ATOM 821 C CA . PRO A 1 109 ? -9.673 -2.379 -8.188 1.00 72.44 109 PRO A CA 1
ATOM 822 C C . PRO A 1 109 ? -9.222 -2.732 -6.764 1.00 72.44 109 PRO A C 1
ATOM 824 O O . PRO A 1 109 ? -8.270 -3.491 -6.606 1.00 72.44 109 PRO A O 1
ATOM 827 N N . GLU A 1 110 ? -9.928 -2.253 -5.730 1.00 79.75 110 GLU A N 1
ATOM 828 C CA . GLU A 1 110 ? -9.636 -2.552 -4.320 1.00 79.75 110 GLU A CA 1
ATOM 829 C C . GLU A 1 110 ? -10.026 -3.968 -3.903 1.00 79.75 110 GLU A C 1
ATOM 831 O O . GLU A 1 110 ? -9.804 -4.368 -2.760 1.00 79.75 110 GLU A O 1
ATOM 836 N N . ALA A 1 111 ? -10.594 -4.767 -4.800 1.00 79.94 111 ALA A N 1
ATOM 837 C CA . ALA A 1 111 ? -10.701 -6.175 -4.507 1.00 79.94 111 ALA A CA 1
ATOM 838 C C . ALA A 1 111 ? -9.277 -6.760 -4.392 1.00 79.94 111 ALA A C 1
ATOM 840 O O . ALA A 1 111 ? -8.978 -7.436 -3.402 1.00 79.94 111 ALA A O 1
ATOM 841 N N . ALA A 1 112 ? -8.379 -6.431 -5.339 1.00 89.12 112 ALA A N 1
ATOM 842 C CA . ALA A 1 112 ? -7.013 -6.949 -5.392 1.00 89.12 112 ALA A CA 1
ATOM 843 C C . ALA A 1 112 ? -6.193 -6.535 -4.149 1.00 89.12 112 ALA A C 1
ATOM 845 O O . ALA A 1 112 ? -6.194 -5.354 -3.789 1.00 89.12 112 ALA A O 1
ATOM 846 N N . PRO A 1 113 ? -5.449 -7.463 -3.509 1.00 93.75 113 PRO A N 1
ATOM 847 C CA . PRO A 1 113 ? -4.787 -7.192 -2.230 1.00 93.75 113 PRO A CA 1
ATOM 848 C C . PRO A 1 113 ? -3.823 -6.001 -2.238 1.00 93.75 113 PRO A C 1
ATOM 850 O O . PRO A 1 113 ? -3.844 -5.190 -1.315 1.00 93.75 113 PRO A O 1
ATOM 853 N N . PHE A 1 114 ? -3.002 -5.863 -3.284 1.00 95.44 114 PHE A N 1
ATOM 854 C CA . PHE A 1 114 ? -2.023 -4.778 -3.364 1.00 95.44 114 PHE A CA 1
ATOM 855 C C . PHE A 1 114 ? -2.702 -3.407 -3.466 1.00 95.44 114 PHE A C 1
ATOM 857 O O . PHE A 1 114 ? -2.443 -2.523 -2.649 1.00 95.44 114 PHE A O 1
ATOM 864 N N . ALA A 1 115 ? -3.627 -3.257 -4.418 1.00 94.12 115 ALA A N 1
ATOM 865 C CA . ALA A 1 115 ? -4.407 -2.036 -4.593 1.00 94.12 115 ALA A CA 1
ATOM 866 C C . ALA A 1 115 ? -5.162 -1.677 -3.303 1.00 94.12 115 ALA A C 1
ATOM 868 O O . ALA A 1 115 ? -5.080 -0.546 -2.823 1.00 94.12 115 ALA A O 1
ATOM 869 N N . TRP A 1 116 ? -5.816 -2.657 -2.673 1.00 94.88 116 TRP A N 1
ATOM 870 C CA . TRP A 1 116 ? -6.510 -2.475 -1.399 1.00 94.88 116 TRP A CA 1
ATOM 871 C C . TRP A 1 116 ? -5.611 -1.912 -0.290 1.00 94.88 116 TRP A C 1
ATOM 873 O O . TRP A 1 116 ? -6.023 -0.985 0.413 1.00 94.88 116 TRP A O 1
ATOM 883 N N . LEU A 1 117 ? -4.387 -2.426 -0.127 1.00 97.44 117 LEU A N 1
ATOM 884 C CA . LEU A 1 117 ? -3.439 -1.926 0.876 1.00 97.44 117 LEU A CA 1
ATOM 885 C C . LEU A 1 117 ? -3.003 -0.489 0.581 1.00 97.44 117 LEU A C 1
ATOM 887 O O . LEU A 1 117 ? -2.979 0.343 1.489 1.00 97.44 117 LEU A O 1
ATOM 891 N N . VAL A 1 118 ? -2.714 -0.172 -0.684 1.00 96.88 118 VAL A N 1
ATOM 892 C CA . VAL A 1 118 ? -2.358 1.191 -1.109 1.00 96.88 118 VAL A CA 1
ATOM 893 C C . VAL A 1 118 ? -3.511 2.162 -0.826 1.00 96.88 118 VAL A C 1
ATOM 895 O O . VAL A 1 118 ? -3.296 3.251 -0.285 1.00 96.88 118 VAL A O 1
ATOM 898 N N . ARG A 1 119 ? -4.761 1.766 -1.098 1.00 95.25 119 ARG A N 1
ATOM 899 C CA . ARG A 1 119 ? -5.938 2.602 -0.801 1.00 95.25 119 ARG A CA 1
ATOM 900 C C . ARG A 1 119 ? -6.231 2.702 0.688 1.00 95.25 119 ARG A C 1
ATOM 902 O O . ARG A 1 119 ? -6.604 3.775 1.164 1.00 95.25 119 ARG A O 1
ATOM 909 N N . SER A 1 120 ? -5.988 1.639 1.445 1.00 96.00 120 SER A N 1
ATOM 910 C CA . SER A 1 120 ? -6.106 1.658 2.904 1.00 96.00 120 SER A CA 1
ATOM 911 C C . SER A 1 120 ? -5.067 2.587 3.533 1.00 96.00 120 SER A C 1
ATOM 913 O O . SER A 1 120 ? -5.415 3.388 4.397 1.00 96.00 120 SER A O 1
ATOM 915 N N . TYR A 1 121 ? -3.831 2.602 3.021 1.00 97.38 121 TYR A N 1
ATOM 916 C CA . TYR A 1 121 ? -2.810 3.578 3.415 1.00 97.38 121 TYR A CA 1
ATOM 917 C C . TYR A 1 121 ? -3.284 5.024 3.177 1.00 97.38 121 TYR A C 1
ATOM 919 O O . TYR A 1 121 ? -3.164 5.887 4.052 1.00 97.38 121 TYR A O 1
ATOM 927 N N . LEU A 1 122 ? -3.879 5.308 2.011 1.00 95.31 122 LEU A N 1
ATOM 928 C CA . LEU A 1 122 ? -4.435 6.633 1.712 1.00 95.31 122 LEU A CA 1
ATOM 929 C C . LEU A 1 122 ? -5.573 7.012 2.669 1.00 95.31 122 LEU A C 1
ATOM 931 O O . LEU A 1 122 ? -5.621 8.137 3.175 1.00 95.31 122 LEU A O 1
ATOM 935 N N . ARG A 1 123 ? -6.485 6.079 2.960 1.00 94.94 123 ARG A N 1
ATOM 936 C CA . ARG A 1 123 ? -7.573 6.309 3.920 1.00 94.94 123 ARG A CA 1
ATOM 937 C C . ARG A 1 123 ? -7.043 6.550 5.330 1.00 94.94 123 ARG A C 1
ATOM 939 O O . ARG A 1 123 ? -7.526 7.471 5.987 1.00 94.94 123 ARG A O 1
ATOM 946 N N . CYS A 1 124 ? -6.018 5.819 5.766 1.00 95.12 124 CYS A N 1
ATOM 947 C CA . CYS A 1 124 ? -5.320 6.073 7.026 1.00 95.12 124 CYS A CA 1
ATOM 948 C C . CYS A 1 124 ? -4.707 7.480 7.062 1.00 95.12 124 CYS A C 1
ATOM 950 O O . CYS A 1 124 ? -4.865 8.204 8.047 1.00 95.12 124 CYS A O 1
ATOM 952 N N . PHE A 1 125 ? -4.073 7.914 5.970 1.00 92.88 125 PHE A N 1
ATOM 953 C CA . PHE A 1 125 ? -3.542 9.272 5.839 1.00 92.88 125 PHE A CA 1
ATOM 954 C C . PHE A 1 125 ? -4.635 10.348 5.927 1.00 92.88 125 PHE A C 1
ATOM 956 O O . PHE A 1 125 ? -4.457 11.377 6.576 1.00 92.88 125 PHE A O 1
ATOM 963 N N . HIS A 1 126 ? -5.796 10.130 5.313 1.00 93.69 126 HIS A N 1
ATOM 964 C CA . HIS A 1 126 ? -6.917 11.059 5.453 1.00 93.69 126 HIS A CA 1
ATOM 965 C C . HIS A 1 126 ? -7.529 11.032 6.855 1.00 93.69 126 HIS A C 1
ATOM 967 O O . HIS A 1 126 ? -7.907 12.081 7.377 1.00 93.69 126 HIS A O 1
ATOM 973 N N . ALA A 1 127 ? -7.612 9.858 7.481 1.00 92.12 127 ALA A N 1
ATOM 974 C CA . ALA A 1 127 ? -8.113 9.703 8.840 1.00 92.12 127 ALA A CA 1
ATOM 975 C C . ALA A 1 127 ? -7.213 10.403 9.867 1.00 92.12 127 ALA A C 1
ATOM 977 O O . ALA A 1 127 ? -7.733 11.012 10.799 1.00 92.12 127 ALA A O 1
ATOM 978 N N . SER A 1 128 ? -5.889 10.401 9.678 1.00 90.50 128 SER A N 1
ATOM 979 C CA . SER A 1 128 ? -4.949 11.068 10.592 1.00 90.50 128 SER A CA 1
ATOM 980 C C . SER A 1 128 ? -5.045 12.596 10.549 1.00 90.50 128 SER A C 1
ATOM 982 O O . SER A 1 128 ? -4.706 13.264 11.523 1.00 90.50 128 SER A O 1
ATOM 984 N N . ARG A 1 129 ? -5.559 13.164 9.449 1.00 88.75 129 ARG A N 1
ATOM 985 C CA . ARG A 1 129 ? -5.818 14.608 9.320 1.00 88.75 129 ARG A CA 1
ATOM 986 C C . ARG A 1 129 ? -7.118 15.066 9.976 1.00 88.75 129 ARG A C 1
ATOM 988 O O . ARG A 1 129 ? -7.320 16.270 10.129 1.00 88.75 129 ARG A O 1
ATOM 995 N N . LYS A 1 130 ? -8.013 14.146 10.341 1.00 87.50 130 LYS A N 1
ATOM 996 C CA . LYS A 1 130 ? -9.255 14.492 11.042 1.00 87.50 130 LYS A CA 1
ATOM 997 C C . LYS A 1 130 ? -8.924 14.788 12.504 1.00 87.50 130 LYS A C 1
ATOM 999 O O . LYS A 1 130 ? -8.304 13.971 13.179 1.00 87.50 130 LYS A O 1
ATOM 1004 N N . SER A 1 131 ? -9.337 15.953 12.999 1.00 73.81 131 SER A N 1
ATOM 1005 C CA . SER A 1 131 ? -9.121 16.322 14.397 1.00 73.81 131 SER A CA 1
ATOM 1006 C C . SER A 1 131 ? -9.996 15.471 15.319 1.00 73.81 131 SER A C 1
ATOM 1008 O O . SER A 1 131 ? -11.219 15.417 15.178 1.00 73.81 131 SER A O 1
ATOM 1010 N N . ALA A 1 132 ? -9.365 14.803 16.284 1.00 79.31 132 ALA A N 1
ATOM 1011 C CA . ALA A 1 132 ? -10.084 14.141 17.362 1.00 79.31 132 ALA A CA 1
ATOM 1012 C C . ALA A 1 132 ? -10.532 15.170 18.413 1.00 79.31 132 ALA A C 1
ATOM 1014 O O . ALA A 1 132 ? -9.927 16.224 18.590 1.00 79.31 132 ALA A O 1
ATOM 1015 N N . SER A 1 133 ? -11.600 14.844 19.144 1.00 80.19 133 SER A N 1
ATOM 1016 C CA . SER A 1 133 ? -12.189 15.734 20.156 1.00 80.19 133 SER A CA 1
ATOM 1017 C C . SER A 1 133 ? -11.307 15.949 21.396 1.00 80.19 133 SER A C 1
ATOM 1019 O O . SER A 1 133 ? -11.588 16.851 22.179 1.00 80.19 133 SER A O 1
ATOM 1021 N N . SER A 1 134 ? -10.297 15.102 21.611 1.00 88.56 134 SER A N 1
ATOM 1022 C CA . SER A 1 134 ? -9.380 15.147 22.754 1.00 88.56 134 SER A CA 1
ATOM 1023 C C . SER A 1 134 ? -7.952 14.904 22.276 1.00 88.56 134 SER A C 1
ATOM 1025 O O . SER A 1 134 ? -7.745 14.087 21.376 1.00 88.56 134 SER A O 1
ATOM 1027 N N . LYS A 1 135 ? -6.982 15.576 22.908 1.00 90.38 135 LYS A N 1
ATOM 1028 C CA . LYS A 1 135 ? -5.551 15.432 22.615 1.00 90.38 135 LYS A CA 1
ATOM 1029 C C . LYS A 1 135 ? -5.072 13.988 22.813 1.00 90.38 135 LYS A C 1
ATOM 1031 O O . LYS A 1 135 ? -4.443 13.439 21.919 1.00 90.38 135 LYS A O 1
ATOM 1036 N N . ASP A 1 136 ? -5.465 13.340 23.909 1.00 90.31 136 ASP A N 1
ATOM 1037 C CA . ASP A 1 136 ? -5.072 11.952 24.197 1.00 90.31 136 ASP A CA 1
ATOM 1038 C C . ASP A 1 136 ? -5.610 10.976 23.141 1.00 90.31 136 ASP A C 1
ATOM 1040 O O . ASP A 1 136 ? -4.927 10.044 22.720 1.00 90.31 136 ASP A O 1
ATOM 1044 N N . LEU A 1 137 ? -6.847 11.198 22.681 1.00 89.56 137 LEU A N 1
ATOM 1045 C CA . LEU A 1 137 ? -7.440 10.390 21.615 1.00 89.56 137 LEU A CA 1
ATOM 1046 C C . LEU A 1 137 ? -6.734 10.644 20.280 1.00 89.56 137 LEU A C 1
ATOM 1048 O O . LEU A 1 137 ? -6.521 9.704 19.522 1.00 89.56 137 LEU A O 1
ATOM 1052 N N . GLN A 1 138 ? -6.351 11.893 20.008 1.00 90.44 138 GLN A N 1
ATOM 1053 C CA . GLN A 1 138 ? -5.600 12.262 18.813 1.00 90.44 138 GLN A CA 1
ATOM 1054 C C . GLN A 1 138 ? -4.239 11.560 18.767 1.00 90.44 138 GLN A C 1
ATOM 1056 O O . GLN A 1 138 ? -3.877 11.017 17.727 1.00 90.44 138 GLN A O 1
ATOM 1061 N N . GLU A 1 139 ? -3.506 11.537 19.881 1.00 91.81 139 GLU A N 1
ATOM 1062 C CA . GLU A 1 139 ? -2.203 10.871 19.979 1.00 91.81 139 GLU A CA 1
ATOM 1063 C C . GLU A 1 139 ? -2.333 9.354 19.792 1.00 91.81 139 GLU A C 1
ATOM 1065 O O . GLU A 1 139 ? -1.619 8.772 18.974 1.00 91.81 139 GLU A O 1
ATOM 1070 N N . LYS A 1 140 ? -3.306 8.718 20.462 1.00 91.88 140 LYS A N 1
ATOM 1071 C CA . LYS A 1 140 ? -3.590 7.283 20.286 1.00 91.88 140 LYS A CA 1
ATOM 1072 C C . LYS A 1 140 ? -3.999 6.940 18.854 1.00 91.88 140 LYS A C 1
ATOM 1074 O O . LYS A 1 140 ? -3.520 5.957 18.297 1.00 91.88 140 LYS A O 1
ATOM 1079 N N . GLN A 1 141 ? -4.857 7.757 18.244 1.00 93.00 141 GLN A N 1
ATOM 1080 C CA . GLN A 1 141 ? -5.289 7.572 16.860 1.00 93.00 141 GLN A CA 1
ATOM 1081 C C . GLN A 1 141 ? -4.121 7.735 15.887 1.00 93.00 141 GLN A C 1
ATOM 1083 O O . GLN A 1 141 ? -3.976 6.930 14.971 1.00 93.00 141 GLN A O 1
ATOM 1088 N N . ALA A 1 142 ? -3.276 8.749 16.083 1.00 92.12 142 ALA A N 1
ATOM 1089 C CA . ALA A 1 142 ? -2.101 8.970 15.250 1.00 92.12 142 ALA A CA 1
ATOM 1090 C C . ALA A 1 142 ? -1.117 7.794 15.338 1.00 92.12 142 ALA A C 1
ATOM 1092 O O . ALA A 1 142 ? -0.648 7.330 14.303 1.00 92.12 142 ALA A O 1
ATOM 1093 N N . ALA A 1 143 ? -0.859 7.276 16.544 1.00 92.38 143 ALA A N 1
ATOM 1094 C CA . ALA A 1 143 ? 0.002 6.113 16.747 1.00 92.38 143 ALA A CA 1
ATOM 1095 C C . ALA A 1 143 ? -0.563 4.849 16.076 1.00 92.38 143 ALA A C 1
ATOM 1097 O O . ALA A 1 143 ? 0.154 4.163 15.350 1.00 92.38 143 ALA A O 1
ATOM 1098 N N . LEU A 1 144 ? -1.861 4.578 16.252 1.00 94.06 144 LEU A N 1
ATOM 1099 C CA . LEU A 1 144 ? -2.533 3.429 15.641 1.00 94.06 144 LEU A CA 1
ATOM 1100 C C . LEU A 1 144 ? -2.518 3.497 14.106 1.00 94.06 144 LEU A C 1
ATOM 1102 O O . LEU A 1 144 ? -2.208 2.510 13.445 1.00 94.06 144 LEU A O 1
ATOM 1106 N N . LEU A 1 145 ? -2.810 4.667 13.528 1.00 95.38 145 LEU A N 1
ATOM 1107 C CA . LEU A 1 145 ? -2.782 4.869 12.075 1.00 95.38 145 LEU A CA 1
ATOM 1108 C C . LEU A 1 145 ? -1.360 4.823 11.500 1.00 95.38 145 LEU A C 1
ATOM 1110 O O . LEU A 1 145 ? -1.178 4.389 10.364 1.00 95.38 145 LEU A O 1
ATOM 1114 N N . ALA A 1 146 ? -0.351 5.251 12.263 1.00 93.69 146 ALA A N 1
ATOM 1115 C CA . ALA A 1 146 ? 1.046 5.110 11.867 1.00 93.69 146 ALA A CA 1
ATOM 1116 C C . ALA A 1 146 ? 1.453 3.631 11.802 1.00 93.69 146 ALA A C 1
ATOM 1118 O O . ALA A 1 146 ? 1.954 3.196 10.767 1.00 93.69 146 ALA A O 1
ATOM 1119 N N . ALA A 1 147 ? 1.144 2.848 12.841 1.00 94.31 147 ALA A N 1
ATOM 1120 C CA . ALA A 1 147 ? 1.387 1.404 12.853 1.00 94.31 147 ALA A CA 1
ATOM 1121 C C . ALA A 1 147 ? 0.643 0.689 11.709 1.00 94.31 147 ALA A C 1
ATOM 1123 O O . ALA A 1 147 ? 1.212 -0.146 11.007 1.00 94.31 147 ALA A O 1
ATOM 1124 N N . ALA A 1 148 ? -0.608 1.077 11.451 1.00 96.56 148 ALA A N 1
ATOM 1125 C CA . ALA A 1 148 ? -1.386 0.574 10.324 1.00 96.56 148 ALA A CA 1
ATOM 1126 C C . ALA A 1 148 ? -0.708 0.832 8.970 1.00 96.56 148 ALA A C 1
ATOM 1128 O O . ALA A 1 148 ? -0.636 -0.062 8.129 1.00 96.56 148 ALA A O 1
ATOM 1129 N N . ASN A 1 149 ? -0.180 2.039 8.762 1.00 96.88 149 ASN A N 1
ATOM 1130 C CA . ASN A 1 149 ? 0.537 2.395 7.541 1.00 96.88 149 ASN A CA 1
ATOM 1131 C C . ASN A 1 149 ? 1.844 1.609 7.371 1.00 96.88 149 ASN A C 1
ATOM 1133 O O . ASN A 1 149 ? 2.167 1.212 6.251 1.00 96.88 149 ASN A O 1
ATOM 1137 N N . GLU A 1 150 ? 2.580 1.357 8.455 1.00 96.62 150 GLU A N 1
ATOM 1138 C CA . GLU A 1 150 ? 3.788 0.521 8.424 1.00 96.62 150 GLU A CA 1
ATOM 1139 C C . GLU A 1 150 ? 3.472 -0.930 8.043 1.00 96.62 150 GLU A C 1
ATOM 1141 O O . GLU A 1 150 ? 4.191 -1.526 7.232 1.00 96.62 150 GLU A O 1
ATOM 1146 N N . LEU A 1 151 ? 2.364 -1.477 8.552 1.00 97.88 151 LEU A N 1
ATOM 1147 C CA . LEU A 1 151 ? 1.873 -2.791 8.142 1.00 97.88 151 LEU A CA 1
ATOM 1148 C C . LEU A 1 151 ? 1.445 -2.797 6.670 1.00 97.88 151 LEU A C 1
ATOM 1150 O O . LEU A 1 151 ? 1.851 -3.698 5.941 1.00 97.88 151 LEU A O 1
ATOM 1154 N N . CYS A 1 152 ? 0.709 -1.781 6.197 1.00 97.94 152 CYS A N 1
ATOM 1155 C CA . CYS A 1 152 ? 0.349 -1.662 4.778 1.00 97.94 152 CYS A CA 1
ATOM 1156 C C . CYS A 1 152 ? 1.583 -1.722 3.877 1.00 97.94 152 CYS A C 1
ATOM 1158 O O . CYS A 1 152 ? 1.618 -2.493 2.924 1.00 97.94 152 CYS A O 1
ATOM 1160 N N . VAL A 1 153 ? 2.610 -0.931 4.198 1.00 97.88 153 VAL A N 1
ATOM 1161 C CA . VAL A 1 153 ? 3.869 -0.917 3.447 1.00 97.88 153 VAL A CA 1
ATOM 1162 C C . VAL A 1 153 ? 4.540 -2.289 3.480 1.00 97.88 153 VAL A C 1
ATOM 1164 O O . VAL A 1 153 ? 4.960 -2.784 2.436 1.00 97.88 153 VAL A O 1
ATOM 1167 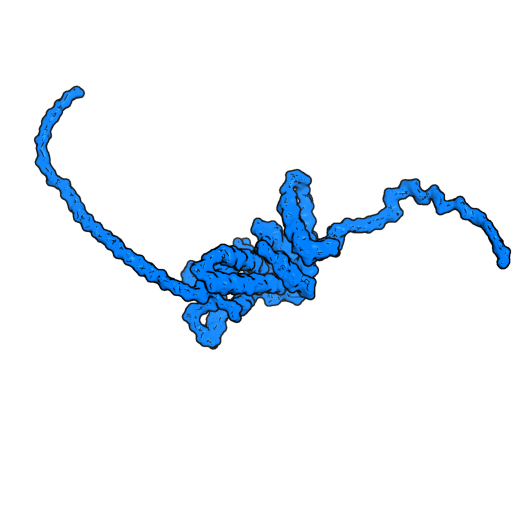N N . SER A 1 154 ? 4.603 -2.919 4.654 1.00 97.19 154 SER A N 1
ATOM 1168 C CA . SER A 1 154 ? 5.247 -4.223 4.825 1.00 97.19 154 SER A CA 1
ATOM 1169 C C . SER A 1 154 ? 4.553 -5.314 3.999 1.00 97.19 154 SER A C 1
ATOM 1171 O O . SER A 1 154 ? 5.207 -6.017 3.231 1.00 97.19 154 SER A O 1
ATOM 1173 N N . TYR A 1 155 ? 3.223 -5.404 4.069 1.00 97.75 155 TYR A N 1
ATOM 1174 C CA . TYR A 1 155 ? 2.452 -6.374 3.287 1.00 97.75 155 TYR A CA 1
ATOM 1175 C C . TYR A 1 155 ? 2.441 -6.063 1.784 1.00 97.75 155 TYR A C 1
ATOM 1177 O O . TYR A 1 155 ? 2.455 -6.993 0.979 1.00 97.75 155 TYR A O 1
ATOM 1185 N N . CYS A 1 156 ? 2.501 -4.788 1.379 1.00 97.50 156 CYS A N 1
ATOM 1186 C CA . CYS A 1 156 ? 2.719 -4.425 -0.023 1.00 97.50 156 CYS A CA 1
ATOM 1187 C C . CYS A 1 156 ? 4.029 -5.015 -0.553 1.00 97.50 156 CYS A C 1
ATOM 1189 O O . CYS A 1 156 ? 4.048 -5.549 -1.656 1.00 97.50 156 CYS A O 1
ATOM 1191 N N . GLY A 1 157 ? 5.117 -4.957 0.221 1.00 96.19 157 GLY A N 1
ATOM 1192 C CA . GLY A 1 157 ? 6.378 -5.564 -0.205 1.00 96.19 157 GLY A CA 1
ATOM 1193 C C . GLY A 1 157 ? 6.307 -7.084 -0.283 1.00 96.19 157 GLY A C 1
ATOM 1194 O O . GLY A 1 157 ? 6.818 -7.651 -1.238 1.00 96.19 157 GLY A O 1
ATOM 1195 N N . LEU A 1 158 ? 5.603 -7.749 0.639 1.00 95.56 158 LEU A N 1
ATOM 1196 C CA . LEU A 1 158 ? 5.381 -9.198 0.542 1.00 95.56 158 LEU A CA 1
ATOM 1197 C C . LEU A 1 158 ? 4.615 -9.588 -0.731 1.00 95.56 158 LEU A C 1
ATOM 1199 O O . LEU A 1 158 ? 4.952 -10.585 -1.355 1.00 95.56 158 LEU A O 1
ATOM 1203 N N . LEU A 1 159 ? 3.621 -8.795 -1.142 1.00 95.62 159 LEU A N 1
ATOM 1204 C CA . LEU A 1 159 ? 2.854 -9.041 -2.370 1.00 95.62 159 LEU A CA 1
ATOM 1205 C C . LEU A 1 159 ? 3.651 -8.776 -3.653 1.00 95.62 159 LEU A C 1
ATOM 1207 O O . LEU A 1 159 ? 3.387 -9.410 -4.673 1.00 95.62 159 LEU A O 1
ATOM 1211 N N . LEU A 1 160 ? 4.575 -7.812 -3.623 1.00 96.12 160 LEU A N 1
ATOM 1212 C CA . LEU A 1 160 ? 5.373 -7.432 -4.790 1.00 96.12 160 LEU A CA 1
ATOM 1213 C C . LEU A 1 160 ? 6.690 -8.200 -4.895 1.00 96.12 160 LEU A C 1
ATOM 1215 O O . LEU A 1 160 ? 7.274 -8.219 -5.974 1.00 96.12 160 LEU A O 1
ATOM 1219 N N . ASN A 1 161 ? 7.195 -8.784 -3.810 1.00 94.38 161 ASN A N 1
ATOM 1220 C CA . ASN A 1 161 ? 8.471 -9.483 -3.816 1.00 94.38 161 ASN A CA 1
ATOM 1221 C C . ASN A 1 161 ? 8.336 -10.830 -4.552 1.00 94.38 161 ASN A C 1
ATOM 1223 O O . ASN A 1 161 ? 7.624 -11.709 -4.066 1.00 94.38 161 ASN A O 1
ATOM 1227 N N . PRO A 1 162 ? 9.062 -11.051 -5.668 1.00 91.88 162 PRO A N 1
ATOM 1228 C CA . PRO A 1 162 ? 8.989 -12.307 -6.416 1.00 91.88 162 PRO A CA 1
ATOM 1229 C C . PRO A 1 162 ? 9.358 -13.550 -5.596 1.00 91.88 162 PRO A C 1
ATOM 1231 O O . PRO A 1 162 ? 8.887 -14.641 -5.896 1.00 91.88 162 PRO A O 1
ATOM 1234 N N . ALA A 1 163 ? 10.191 -13.408 -4.559 1.00 91.06 163 ALA A N 1
ATOM 1235 C CA . ALA A 1 163 ? 10.554 -14.519 -3.679 1.00 91.06 163 ALA A CA 1
ATOM 1236 C C . ALA A 1 163 ? 9.387 -14.992 -2.793 1.00 91.06 163 ALA A C 1
ATOM 1238 O O . ALA A 1 163 ? 9.421 -16.109 -2.285 1.00 91.06 163 ALA A O 1
ATOM 1239 N N . MET A 1 164 ? 8.372 -14.144 -2.613 1.00 90.69 164 MET A N 1
ATOM 1240 C CA . MET A 1 164 ? 7.177 -14.399 -1.806 1.00 90.69 164 MET A CA 1
ATOM 1241 C C . MET A 1 164 ? 5.928 -14.592 -2.682 1.00 90.69 164 MET A C 1
ATOM 1243 O O . MET A 1 164 ? 4.799 -14.501 -2.192 1.00 90.69 164 MET A O 1
ATOM 1247 N N . ASP A 1 165 ? 6.118 -14.851 -3.979 1.00 89.25 165 ASP A N 1
ATOM 1248 C CA . ASP A 1 165 ? 5.015 -15.069 -4.908 1.00 89.25 165 ASP A CA 1
ATOM 1249 C C . ASP A 1 165 ? 4.129 -16.245 -4.460 1.00 89.25 165 ASP A C 1
ATOM 1251 O O . ASP A 1 165 ? 4.598 -17.263 -3.947 1.00 89.25 165 ASP A O 1
ATOM 1255 N N . GLY A 1 166 ? 2.817 -16.076 -4.614 1.00 87.25 166 GLY A N 1
ATOM 1256 C CA . GLY A 1 166 ? 1.819 -17.048 -4.165 1.00 87.25 166 GLY A CA 1
ATOM 1257 C C . GLY A 1 166 ? 1.568 -17.111 -2.650 1.00 87.25 166 GLY A C 1
ATOM 1258 O O . GLY A 1 166 ? 0.733 -17.913 -2.235 1.00 87.25 166 GLY A O 1
ATOM 1259 N N . MET A 1 167 ? 2.211 -16.275 -1.819 1.00 91.88 167 MET A N 1
ATOM 1260 C CA . MET A 1 167 ? 1.957 -16.245 -0.365 1.00 91.88 167 MET A CA 1
ATOM 1261 C C . MET A 1 167 ? 0.505 -15.872 -0.025 1.00 91.88 167 MET A C 1
ATOM 1263 O O . MET A 1 167 ? -0.075 -16.427 0.907 1.00 91.88 167 MET A O 1
ATOM 1267 N N . PHE A 1 168 ? -0.082 -14.944 -0.784 1.00 94.38 168 PHE A N 1
ATOM 1268 C CA . PHE A 1 168 ? -1.466 -14.508 -0.616 1.00 94.38 168 PHE A CA 1
ATOM 1269 C C . PHE A 1 168 ? -2.279 -14.767 -1.889 1.00 94.38 168 PHE A C 1
ATOM 1271 O O . PHE A 1 168 ? -1.767 -14.542 -2.992 1.00 94.38 168 PHE A O 1
ATOM 1278 N N . PRO A 1 169 ? -3.553 -15.184 -1.773 1.00 92.44 169 PRO A N 1
ATOM 1279 C CA . PRO A 1 169 ? -4.450 -15.301 -2.914 1.00 92.44 169 PRO A CA 1
ATOM 1280 C C . PRO A 1 169 ? -4.600 -13.963 -3.650 1.00 92.44 169 PRO A C 1
ATOM 1282 O O . PRO A 1 169 ? -5.035 -12.967 -3.077 1.00 92.44 169 PRO A O 1
ATOM 1285 N N . GLN A 1 170 ? -4.301 -13.946 -4.948 1.00 90.56 170 GLN A N 1
ATOM 1286 C CA . GLN A 1 170 ? -4.479 -12.774 -5.808 1.00 90.56 170 GLN A CA 1
ATOM 1287 C C . GLN A 1 170 ? -5.257 -13.147 -7.071 1.00 90.56 170 GLN A C 1
ATOM 1289 O O . GLN A 1 170 ? -5.023 -14.233 -7.605 1.00 90.56 170 GLN A O 1
ATOM 1294 N N . PRO A 1 171 ? -6.139 -12.268 -7.588 1.00 88.62 171 PRO A N 1
ATOM 1295 C CA . PRO A 1 171 ? -6.754 -12.456 -8.899 1.00 88.62 171 PRO A CA 1
ATOM 1296 C C . PRO A 1 171 ? -5.713 -12.748 -9.971 1.00 88.62 171 PRO A C 1
ATOM 1298 O O . PRO A 1 171 ? -4.654 -12.124 -9.969 1.00 88.62 171 PRO A O 1
ATOM 1301 N N . GLU A 1 172 ? -6.034 -13.625 -10.921 1.00 88.44 172 GLU A N 1
ATOM 1302 C CA . GLU A 1 172 ? -5.104 -14.033 -11.986 1.00 88.44 172 GLU A CA 1
ATOM 1303 C C . GLU A 1 172 ? -4.486 -12.828 -12.714 1.00 88.44 172 GLU A C 1
ATOM 1305 O O . GLU A 1 172 ? -3.281 -12.786 -12.938 1.00 88.44 172 GLU A O 1
ATOM 1310 N N . ALA A 1 173 ? -5.289 -11.798 -12.998 1.00 88.12 1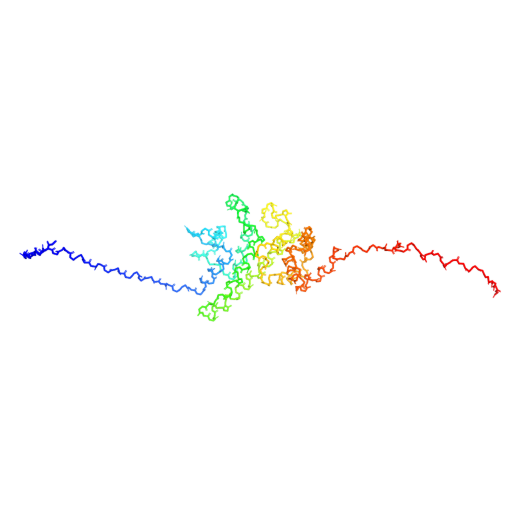73 ALA A N 1
ATOM 1311 C CA . ALA A 1 173 ? -4.808 -10.568 -13.619 1.00 88.12 173 ALA A CA 1
ATOM 1312 C C . ALA A 1 173 ? -3.780 -9.815 -12.752 1.00 88.12 173 ALA A C 1
ATOM 1314 O O . ALA A 1 173 ? -2.794 -9.318 -13.284 1.00 88.12 173 ALA A O 1
ATOM 1315 N N . ALA A 1 174 ? -3.987 -9.742 -11.433 1.00 90.44 174 ALA A N 1
ATOM 1316 C CA . ALA A 1 174 ? -3.061 -9.087 -10.507 1.00 90.44 174 ALA A CA 1
ATOM 1317 C C . ALA A 1 174 ? -1.782 -9.919 -10.323 1.00 90.44 174 ALA A C 1
ATOM 1319 O O . ALA A 1 174 ? -0.677 -9.391 -10.448 1.00 90.44 174 ALA A O 1
ATOM 1320 N N . ALA A 1 175 ? -1.928 -11.235 -10.142 1.00 91.31 175 ALA A N 1
ATOM 1321 C CA . ALA A 1 175 ? -0.811 -12.171 -10.060 1.00 91.31 175 ALA A CA 1
ATOM 1322 C C . ALA A 1 175 ? 0.071 -12.109 -11.322 1.00 91.31 175 ALA A C 1
ATOM 1324 O O . ALA A 1 175 ? 1.288 -11.996 -11.221 1.00 91.31 175 ALA A O 1
ATOM 1325 N N . ALA A 1 176 ? -0.536 -12.060 -12.514 1.00 92.19 176 ALA A N 1
ATOM 1326 C CA . ALA A 1 176 ? 0.185 -11.940 -13.782 1.00 92.19 176 ALA A CA 1
ATOM 1327 C C . ALA A 1 176 ? 0.958 -10.616 -13.932 1.00 92.19 176 ALA A C 1
ATOM 1329 O O . ALA A 1 176 ? 1.956 -10.560 -14.653 1.00 92.19 176 ALA A O 1
ATOM 1330 N N . ARG A 1 177 ? 0.520 -9.536 -13.267 1.00 93.38 177 ARG A N 1
ATOM 1331 C CA . ARG A 1 177 ? 1.271 -8.270 -13.221 1.00 93.38 177 ARG A CA 1
ATOM 1332 C C . ARG A 1 177 ? 2.482 -8.364 -12.290 1.00 93.38 177 ARG A C 1
ATOM 1334 O O . ARG A 1 177 ? 3.487 -7.695 -12.552 1.00 93.38 177 ARG A O 1
ATOM 1341 N N . GLY A 1 178 ? 2.410 -9.177 -11.235 1.00 94.19 178 GLY A N 1
ATOM 1342 C CA . GLY A 1 178 ? 3.490 -9.354 -10.264 1.00 94.19 178 GLY A CA 1
ATOM 1343 C C . GLY A 1 178 ? 3.939 -8.007 -9.673 1.00 94.19 178 GLY A C 1
ATOM 1344 O O . GLY A 1 178 ? 3.084 -7.189 -9.324 1.00 94.19 178 GLY A O 1
ATOM 1345 N N . PRO A 1 179 ? 5.250 -7.695 -9.634 1.00 95.81 179 PRO A N 1
ATOM 1346 C CA . PRO A 1 179 ? 5.730 -6.406 -9.130 1.00 95.81 179 PRO A CA 1
ATOM 1347 C C . PRO A 1 179 ? 5.285 -5.193 -9.969 1.00 95.81 179 PRO A C 1
ATOM 1349 O O . PRO A 1 179 ? 5.332 -4.054 -9.505 1.00 95.81 179 PRO A O 1
ATOM 1352 N N . SER A 1 180 ? 4.815 -5.410 -11.205 1.00 96.00 180 SER A N 1
ATOM 1353 C CA . SER A 1 180 ? 4.300 -4.332 -12.064 1.00 96.00 180 SER A CA 1
ATOM 1354 C C . SER A 1 180 ? 3.007 -3.710 -11.544 1.00 96.00 180 SER A C 1
ATOM 1356 O O . SER A 1 180 ? 2.631 -2.642 -12.020 1.00 96.00 180 SER A O 1
ATOM 1358 N N . GLN A 1 181 ? 2.348 -4.326 -10.560 1.00 95.69 181 GLN A N 1
ATOM 1359 C CA . GLN A 1 181 ? 1.202 -3.723 -9.877 1.00 95.69 181 GLN A CA 1
ATOM 1360 C C . GLN A 1 181 ? 1.550 -2.347 -9.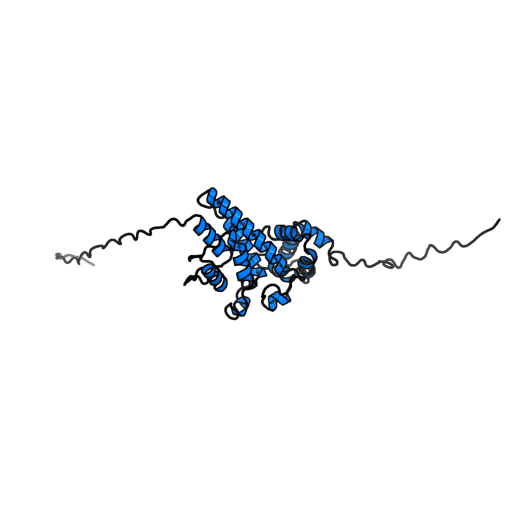277 1.00 95.69 181 GLN A C 1
ATOM 1362 O O . GLN A 1 181 ? 0.713 -1.447 -9.262 1.00 95.69 181 GLN A O 1
ATOM 1367 N N . LEU A 1 182 ? 2.805 -2.132 -8.856 1.00 96.31 182 LEU A N 1
ATOM 1368 C CA . LEU A 1 182 ? 3.262 -0.825 -8.378 1.00 96.31 182 LEU A CA 1
ATOM 1369 C C . LEU A 1 182 ? 3.186 0.255 -9.468 1.00 96.31 182 LEU A C 1
ATOM 1371 O O . LEU A 1 182 ? 2.823 1.392 -9.175 1.00 96.31 182 LEU A O 1
ATOM 1375 N N . PHE A 1 183 ? 3.501 -0.087 -10.719 1.00 95.38 183 PHE A N 1
ATOM 1376 C CA . PHE A 1 183 ? 3.374 0.831 -11.852 1.00 95.38 183 PHE A CA 1
ATOM 1377 C C . PHE A 1 183 ? 1.913 1.195 -12.125 1.00 95.38 183 PHE A C 1
ATOM 1379 O O . PHE A 1 183 ? 1.618 2.350 -12.437 1.00 95.38 183 PHE A O 1
ATOM 1386 N N . ASP A 1 184 ? 1.005 0.231 -11.974 1.00 93.94 184 ASP A N 1
ATOM 1387 C CA . ASP A 1 184 ? -0.429 0.447 -12.172 1.00 93.94 184 ASP A CA 1
ATOM 1388 C C . ASP A 1 184 ? -0.970 1.456 -11.145 1.00 93.94 184 ASP A C 1
ATOM 1390 O O . ASP A 1 184 ? -1.634 2.420 -11.525 1.00 93.94 184 ASP A O 1
ATOM 1394 N N . GLU A 1 185 ? -0.598 1.330 -9.866 1.00 94.06 185 GLU A N 1
ATOM 1395 C CA . GLU A 1 185 ? -0.975 2.317 -8.840 1.00 94.06 185 GLU A CA 1
ATOM 1396 C C . GLU A 1 185 ? -0.264 3.666 -9.023 1.00 94.06 185 GLU A C 1
ATOM 1398 O O . GLU A 1 185 ? -0.874 4.720 -8.844 1.00 94.06 185 GLU A O 1
ATOM 1403 N N . LEU A 1 186 ? 1.006 3.667 -9.438 1.00 93.00 186 LEU A N 1
ATOM 1404 C CA . LEU A 1 186 ? 1.763 4.893 -9.704 1.00 93.00 186 LEU A CA 1
ATOM 1405 C C . LEU A 1 186 ? 1.147 5.723 -10.840 1.00 93.00 186 LEU A C 1
ATOM 1407 O O . LEU A 1 186 ? 1.15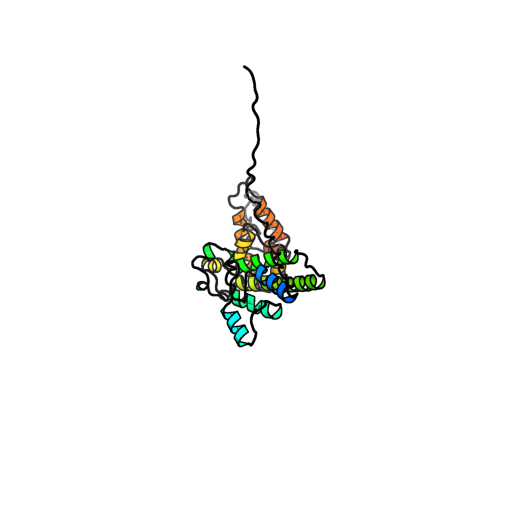2 6.952 -10.788 1.00 93.00 186 LEU A O 1
ATOM 1411 N N . THR A 1 187 ? 0.619 5.056 -11.865 1.00 91.75 187 THR A N 1
ATOM 1412 C CA . THR A 1 187 ? 0.068 5.692 -13.071 1.00 91.75 187 THR A CA 1
ATOM 1413 C C . THR A 1 187 ? -1.455 5.798 -13.065 1.00 91.75 187 THR A C 1
ATOM 1415 O O . THR A 1 187 ? -2.021 6.461 -13.944 1.00 91.75 187 THR A O 1
ATOM 1418 N N . GLY A 1 188 ? -2.115 5.203 -12.070 1.00 88.38 188 GLY A N 1
ATOM 1419 C CA . GLY A 1 188 ? -3.555 5.266 -11.853 1.00 88.38 188 GLY A CA 1
ATOM 1420 C C . GLY A 1 188 ? -4.085 6.693 -11.678 1.00 88.38 188 GLY A C 1
ATOM 1421 O O . GLY A 1 188 ? -3.338 7.672 -11.661 1.00 88.38 188 GLY A O 1
ATOM 1422 N N . ALA A 1 189 ? -5.410 6.827 -11.584 1.00 83.69 189 ALA A N 1
ATOM 1423 C CA . ALA A 1 189 ? -6.068 8.132 -11.481 1.00 83.69 189 ALA A CA 1
ATOM 1424 C C . ALA A 1 189 ? -5.623 8.923 -10.238 1.00 83.69 189 ALA A C 1
ATOM 1426 O O . ALA A 1 189 ? -5.351 10.116 -10.340 1.00 83.69 189 ALA A O 1
ATOM 1427 N N . ASP A 1 190 ? -5.500 8.241 -9.099 1.00 84.50 190 ASP A N 1
ATOM 1428 C CA . ASP A 1 190 ? -5.143 8.862 -7.817 1.00 84.50 190 ASP A CA 1
ATOM 1429 C C . ASP A 1 190 ? -3.632 8.858 -7.529 1.00 84.50 190 ASP A C 1
ATOM 1431 O O . ASP A 1 190 ? -3.178 9.557 -6.623 1.00 84.50 190 ASP A O 1
ATOM 1435 N N . GLY A 1 191 ? -2.851 8.095 -8.303 1.00 89.19 191 GLY A N 1
ATOM 1436 C CA . GLY A 1 191 ? -1.421 7.891 -8.075 1.00 89.19 191 GLY A CA 1
ATOM 1437 C C . GLY A 1 191 ? -1.099 7.215 -6.735 1.00 89.19 191 GLY A C 1
ATOM 1438 O O . GLY A 1 191 ? -1.976 6.723 -6.021 1.00 89.19 191 GLY A O 1
ATOM 1439 N N . LEU A 1 192 ? 0.189 7.213 -6.369 1.00 93.62 192 LEU A N 1
ATOM 1440 C CA . LEU A 1 192 ? 0.607 6.716 -5.058 1.00 93.62 192 LEU A CA 1
ATOM 1441 C C . LEU A 1 192 ? 0.246 7.706 -3.939 1.00 93.62 192 LEU A C 1
ATOM 1443 O O . LEU A 1 192 ? 0.468 8.913 -4.093 1.00 93.62 192 LEU A O 1
ATOM 1447 N N . PRO A 1 193 ? -0.205 7.209 -2.773 1.00 94.75 193 PRO A N 1
ATOM 1448 C CA . PRO A 1 193 ? -0.505 8.055 -1.629 1.00 94.75 193 PRO A CA 1
ATOM 1449 C C . PRO A 1 193 ? 0.717 8.869 -1.171 1.00 94.75 193 PRO A C 1
ATOM 1451 O O . PRO A 1 193 ? 1.854 8.384 -1.247 1.00 94.75 193 PRO A O 1
ATOM 1454 N N . PRO A 1 194 ? 0.519 10.079 -0.617 1.00 92.69 194 PRO A N 1
ATOM 1455 C CA . PRO A 1 194 ? 1.616 10.895 -0.108 1.00 92.69 194 PRO A CA 1
ATOM 1456 C C . PRO A 1 194 ? 2.473 10.150 0.925 1.00 92.69 194 PRO A C 1
ATOM 1458 O O . PRO A 1 194 ? 1.959 9.586 1.892 1.00 92.69 194 PRO A O 1
ATOM 1461 N N . GLY A 1 195 ? 3.792 10.155 0.723 1.00 93.94 195 GLY A N 1
ATOM 1462 C CA . GLY A 1 195 ? 4.763 9.501 1.606 1.00 93.94 195 GLY A CA 1
ATOM 1463 C C . GLY A 1 195 ? 4.798 7.970 1.529 1.00 93.94 195 GLY A C 1
ATOM 1464 O O . GLY A 1 195 ? 5.692 7.376 2.127 1.00 93.94 195 GLY A O 1
ATOM 1465 N N . PHE A 1 196 ? 3.889 7.321 0.787 1.00 97.00 196 PHE A N 1
ATOM 1466 C CA . PHE A 1 196 ? 3.903 5.862 0.624 1.00 97.00 196 PHE A CA 1
ATOM 1467 C C . PHE A 1 196 ? 5.204 5.391 -0.027 1.00 97.00 196 PHE A C 1
ATOM 1469 O O . PHE A 1 196 ? 5.855 4.490 0.490 1.00 97.00 196 PHE A O 1
ATOM 1476 N N . LEU A 1 197 ? 5.607 6.029 -1.133 1.00 96.31 197 LEU A N 1
ATOM 1477 C CA . LEU A 1 197 ? 6.812 5.644 -1.869 1.00 96.31 197 LEU A CA 1
ATOM 1478 C C . LEU A 1 197 ? 8.071 5.748 -0.998 1.00 96.31 197 LEU A C 1
ATOM 1480 O O . LEU A 1 197 ? 8.892 4.839 -1.022 1.00 96.31 197 LEU A O 1
ATOM 1484 N N . ASP A 1 198 ? 8.201 6.810 -0.200 1.00 96.06 198 ASP A N 1
ATOM 1485 C CA . ASP A 1 198 ? 9.333 6.983 0.716 1.00 96.06 198 ASP A CA 1
ATOM 1486 C C . ASP A 1 198 ? 9.343 5.924 1.819 1.00 96.06 198 ASP A C 1
ATOM 1488 O O . ASP A 1 198 ? 10.389 5.343 2.113 1.00 96.06 198 ASP A O 1
ATOM 1492 N N . ALA A 1 199 ? 8.180 5.643 2.415 1.00 96.62 199 ALA A N 1
ATOM 1493 C CA . ALA A 1 199 ? 8.049 4.610 3.435 1.00 96.62 199 ALA A CA 1
ATOM 1494 C C . ALA A 1 199 ? 8.381 3.221 2.869 1.00 96.62 199 ALA A C 1
ATOM 1496 O O . ALA A 1 199 ? 9.144 2.477 3.486 1.00 96.62 199 ALA A O 1
ATOM 1497 N N . PHE A 1 200 ? 7.870 2.909 1.676 1.00 97.50 200 PHE A N 1
ATOM 1498 C CA . PHE A 1 200 ? 8.126 1.666 0.954 1.00 97.50 200 PHE A CA 1
ATOM 1499 C C . PHE A 1 200 ? 9.601 1.508 0.592 1.00 97.50 200 PHE A C 1
ATOM 1501 O O . PHE A 1 200 ? 10.232 0.522 0.966 1.00 97.50 200 PHE A O 1
ATOM 1508 N N . ALA A 1 201 ? 10.184 2.510 -0.063 1.00 96.31 201 ALA A N 1
ATOM 1509 C CA . ALA A 1 201 ? 11.577 2.475 -0.481 1.00 96.31 201 ALA A CA 1
ATOM 1510 C C . ALA A 1 201 ? 12.531 2.340 0.710 1.00 96.31 201 ALA A C 1
ATOM 1512 O O . ALA A 1 201 ? 13.465 1.548 0.659 1.00 96.31 201 ALA A O 1
ATOM 1513 N N . ARG A 1 202 ? 12.269 3.063 1.805 1.00 95.69 202 ARG A N 1
ATOM 1514 C CA . ARG A 1 202 ? 13.064 2.968 3.034 1.00 95.69 202 ARG A CA 1
ATOM 1515 C C . ARG A 1 202 ? 12.928 1.605 3.711 1.00 95.69 202 ARG A C 1
ATOM 1517 O O . ARG A 1 202 ? 13.917 1.094 4.221 1.00 95.69 202 ARG A O 1
ATOM 1524 N N . ARG A 1 203 ? 11.722 1.023 3.746 1.00 96.19 203 ARG A N 1
ATOM 1525 C CA . ARG A 1 203 ? 11.488 -0.283 4.386 1.00 96.19 203 ARG A CA 1
ATOM 1526 C C . ARG A 1 203 ? 12.256 -1.398 3.685 1.00 96.19 203 ARG A C 1
ATOM 1528 O O . ARG A 1 203 ? 12.803 -2.257 4.367 1.00 96.19 203 ARG A O 1
ATOM 1535 N N . PHE A 1 204 ? 12.290 -1.361 2.354 1.00 96.12 204 PHE A N 1
ATOM 1536 C CA . PHE A 1 204 ? 12.823 -2.449 1.537 1.00 96.12 204 PHE A CA 1
ATOM 1537 C C . PHE A 1 204 ? 14.207 -2.185 0.945 1.00 96.12 204 PHE A C 1
ATOM 1539 O O . PHE A 1 204 ? 14.699 -3.018 0.188 1.00 96.12 204 PHE A O 1
ATOM 1546 N N . GLU A 1 205 ? 14.865 -1.075 1.296 1.00 93.25 205 GLU A N 1
ATOM 1547 C CA . GLU A 1 205 ? 16.177 -0.685 0.754 1.00 93.25 205 GLU A CA 1
ATOM 1548 C C . GLU A 1 205 ? 17.208 -1.830 0.798 1.00 93.25 205 GLU A C 1
ATOM 1550 O O . GLU A 1 205 ? 17.961 -2.016 -0.157 1.00 93.25 205 GLU A O 1
ATOM 1555 N N . SER A 1 206 ? 17.187 -2.644 1.860 1.00 90.31 206 SER A N 1
ATOM 1556 C CA . SER A 1 206 ? 18.030 -3.836 2.038 1.00 90.31 206 SER A CA 1
ATOM 1557 C C . SER A 1 206 ? 17.308 -5.178 1.842 1.00 90.31 206 SER A C 1
ATOM 1559 O O . SER A 1 206 ? 17.919 -6.225 2.031 1.00 90.31 206 SER A O 1
ATOM 1561 N N . GLU A 1 207 ? 16.020 -5.171 1.498 1.00 89.94 207 GLU A N 1
ATOM 1562 C CA . GLU A 1 207 ? 15.135 -6.349 1.461 1.00 89.94 207 GLU A CA 1
ATOM 1563 C C . GLU A 1 207 ? 14.506 -6.543 0.065 1.00 89.94 207 GLU A C 1
ATOM 1565 O O . GLU A 1 207 ? 13.318 -6.825 -0.074 1.00 89.94 207 GLU A O 1
ATOM 1570 N N . GLY A 1 208 ? 15.299 -6.371 -0.995 1.00 89.31 208 GLY A N 1
ATOM 1571 C CA . GLY A 1 208 ? 14.858 -6.663 -2.365 1.00 89.31 208 GLY A CA 1
ATOM 1572 C C . GLY A 1 208 ? 14.081 -5.537 -3.061 1.00 89.31 208 GLY A C 1
ATOM 1573 O O . GLY A 1 208 ? 13.236 -5.783 -3.925 1.00 89.31 208 GLY A O 1
ATOM 1574 N N . LEU A 1 209 ? 14.336 -4.274 -2.692 1.00 94.88 209 LEU A N 1
ATOM 1575 C CA . LEU A 1 209 ? 13.769 -3.118 -3.398 1.00 94.88 209 LEU A CA 1
ATOM 1576 C C . LEU A 1 209 ? 13.988 -3.149 -4.928 1.00 94.88 209 LEU A C 1
ATOM 1578 O O . LEU A 1 209 ? 13.044 -2.806 -5.645 1.00 94.88 209 LEU A O 1
ATOM 1582 N N . PRO A 1 210 ? 15.170 -3.531 -5.465 1.00 94.56 210 PRO A N 1
ATOM 1583 C CA . PRO A 1 210 ? 15.387 -3.620 -6.911 1.00 94.56 210 PRO A CA 1
ATOM 1584 C C . PRO A 1 210 ? 14.385 -4.526 -7.630 1.00 94.56 210 PRO A C 1
ATOM 1586 O O . PRO A 1 210 ? 13.802 -4.118 -8.629 1.00 94.56 210 PRO A O 1
ATOM 1589 N N . GLU A 1 211 ? 14.144 -5.720 -7.099 1.00 94.88 211 GLU A N 1
ATOM 1590 C CA . GLU A 1 211 ? 13.269 -6.740 -7.675 1.00 94.88 211 GLU A CA 1
ATOM 1591 C C . GLU A 1 211 ? 11.814 -6.260 -7.740 1.00 94.88 211 GLU A C 1
ATOM 1593 O O . GLU A 1 211 ? 11.089 -6.577 -8.685 1.00 94.88 211 GLU A O 1
ATOM 1598 N N . MET A 1 212 ? 11.406 -5.444 -6.764 1.00 95.75 212 MET A N 1
ATOM 1599 C CA . MET A 1 212 ? 10.070 -4.852 -6.707 1.00 95.75 212 MET A CA 1
ATOM 1600 C C . MET A 1 212 ? 9.924 -3.608 -7.598 1.00 95.75 212 MET A C 1
ATOM 1602 O O . MET A 1 212 ? 8.877 -3.405 -8.216 1.00 95.75 212 MET A O 1
ATOM 1606 N N . LEU A 1 213 ? 10.956 -2.760 -7.687 1.00 95.06 213 LEU A N 1
ATOM 1607 C CA . LEU A 1 213 ? 10.899 -1.500 -8.441 1.00 95.06 213 LEU A CA 1
ATOM 1608 C C . LEU A 1 213 ? 11.194 -1.660 -9.935 1.00 95.06 213 LEU A C 1
ATOM 1610 O O . LEU A 1 213 ? 10.572 -0.978 -10.752 1.00 95.06 213 LEU A O 1
ATOM 1614 N N . ASP A 1 214 ? 12.140 -2.516 -10.314 1.00 94.94 214 ASP A N 1
ATOM 1615 C CA . ASP A 1 214 ? 12.650 -2.606 -11.687 1.00 94.94 214 ASP A CA 1
ATOM 1616 C C . ASP A 1 214 ? 11.579 -2.849 -12.752 1.00 94.94 214 ASP A C 1
ATOM 1618 O O . ASP A 1 214 ? 11.639 -2.195 -13.802 1.00 94.94 214 ASP A O 1
ATOM 1622 N N . PRO A 1 215 ? 10.574 -3.720 -12.531 1.00 95.12 215 PRO A N 1
ATOM 1623 C CA . PRO A 1 215 ? 9.505 -3.909 -13.506 1.00 95.12 215 PRO A CA 1
ATOM 1624 C C . PRO A 1 215 ? 8.716 -2.622 -13.762 1.00 95.12 215 PRO A C 1
ATOM 1626 O O . PRO A 1 215 ? 8.332 -2.351 -14.903 1.00 95.12 215 PRO A O 1
ATOM 1629 N N . SER A 1 216 ? 8.541 -1.795 -12.728 1.00 94.56 216 SER A N 1
ATOM 1630 C CA . SER A 1 216 ? 7.881 -0.492 -12.836 1.00 94.56 216 SER A CA 1
ATOM 1631 C C . SER A 1 216 ? 8.764 0.531 -13.550 1.00 94.56 216 SER A C 1
ATOM 1633 O O . SER A 1 216 ? 8.306 1.212 -14.467 1.00 94.56 216 SER A O 1
ATOM 1635 N N . LEU A 1 217 ? 10.056 0.592 -13.210 1.00 93.44 217 LEU A N 1
ATOM 1636 C CA . LEU A 1 217 ? 11.023 1.475 -13.875 1.00 93.44 217 LEU A CA 1
ATOM 1637 C C . LEU A 1 217 ? 11.186 1.136 -15.362 1.00 93.44 217 LEU A C 1
ATOM 1639 O O . LEU A 1 217 ? 11.290 2.023 -16.210 1.00 93.44 217 LEU A O 1
ATOM 1643 N N . THR A 1 218 ? 11.142 -0.152 -15.694 1.00 93.50 218 THR A N 1
ATOM 1644 C CA . THR A 1 218 ? 11.193 -0.651 -17.069 1.00 93.50 218 THR A CA 1
ATOM 1645 C C . THR A 1 218 ? 9.998 -0.197 -17.909 1.00 93.50 218 THR A C 1
ATOM 1647 O O . THR A 1 218 ? 10.141 -0.038 -19.124 1.00 93.50 218 THR A O 1
ATOM 1650 N N . GLN A 1 219 ? 8.841 0.027 -17.282 1.00 93.12 219 GLN A N 1
ATOM 1651 C CA . GLN A 1 219 ? 7.617 0.472 -17.947 1.00 93.12 219 GLN A CA 1
ATOM 1652 C C . GLN A 1 219 ? 7.530 1.994 -18.101 1.00 93.12 219 GLN A C 1
ATOM 1654 O O . GLN A 1 219 ? 6.787 2.451 -18.966 1.00 93.12 219 GLN A O 1
ATOM 1659 N N . LEU A 1 220 ? 8.321 2.792 -17.371 1.00 90.94 220 LEU A N 1
ATOM 1660 C CA . LEU A 1 220 ? 8.285 4.263 -17.454 1.00 90.94 220 LEU A CA 1
ATOM 1661 C C . LEU A 1 220 ? 8.355 4.836 -18.879 1.00 90.94 220 LEU A C 1
ATOM 1663 O O . LEU A 1 220 ? 7.556 5.725 -19.179 1.00 90.94 220 LEU A O 1
ATOM 1667 N N . PRO A 1 221 ? 9.217 4.343 -19.795 1.00 89.31 221 PRO A N 1
ATOM 1668 C CA . PRO A 1 221 ? 9.266 4.872 -21.158 1.00 89.31 221 PRO A CA 1
ATOM 1669 C C . PRO A 1 221 ? 7.939 4.728 -21.917 1.00 89.31 221 PRO A C 1
ATOM 1671 O O . PRO A 1 221 ? 7.646 5.535 -22.795 1.00 89.31 221 PRO A O 1
ATOM 1674 N N . SER A 1 222 ? 7.104 3.742 -21.568 1.00 90.75 222 SER A N 1
ATOM 1675 C CA . SER A 1 222 ? 5.796 3.552 -22.210 1.00 90.75 222 SER A CA 1
ATOM 1676 C C . SER A 1 222 ? 4.846 4.737 -22.012 1.00 90.75 222 SER A C 1
ATOM 1678 O O . SER A 1 222 ? 3.971 4.936 -22.846 1.00 90.75 222 SER A O 1
ATOM 1680 N N . LEU A 1 223 ? 5.057 5.561 -20.977 1.00 88.00 223 LEU A N 1
ATOM 1681 C CA . LEU A 1 223 ? 4.235 6.744 -20.707 1.00 88.00 223 LEU A CA 1
ATOM 1682 C C . LEU A 1 223 ? 4.454 7.883 -21.706 1.00 88.00 223 LEU A C 1
ATOM 1684 O O . LEU A 1 223 ? 3.592 8.743 -21.841 1.00 88.00 223 LEU A O 1
ATOM 1688 N N . ILE A 1 224 ? 5.612 7.913 -22.368 1.00 87.56 224 ILE A N 1
ATOM 1689 C CA . ILE A 1 224 ? 5.987 8.973 -23.316 1.00 87.56 224 ILE A CA 1
ATOM 1690 C C . ILE A 1 224 ? 6.121 8.456 -24.750 1.00 87.56 224 ILE A C 1
ATOM 1692 O O . ILE A 1 224 ? 6.117 9.242 -25.696 1.00 87.56 224 ILE A O 1
ATOM 1696 N N . ASN A 1 225 ? 6.220 7.137 -24.933 1.00 85.00 225 ASN A N 1
ATOM 1697 C CA . ASN A 1 225 ? 6.292 6.527 -26.253 1.00 85.00 225 ASN A CA 1
ATOM 1698 C C . ASN A 1 225 ? 5.022 6.846 -27.054 1.00 85.00 225 ASN A C 1
ATOM 1700 O O . ASN A 1 225 ? 3.926 6.425 -26.701 1.00 85.00 225 ASN A O 1
ATOM 1704 N N . GLY A 1 226 ? 5.181 7.583 -28.154 1.00 78.12 226 GLY A N 1
ATOM 1705 C CA . GLY A 1 226 ? 4.065 7.993 -29.011 1.00 78.12 226 GLY A CA 1
ATOM 1706 C C . GLY A 1 226 ? 3.312 9.238 -28.532 1.00 78.12 226 GLY A C 1
ATOM 1707 O O . GLY A 1 226 ? 2.364 9.654 -29.196 1.00 78.12 226 GLY A O 1
ATOM 1708 N N . VAL A 1 227 ? 3.739 9.871 -27.433 1.00 83.38 227 VAL A N 1
ATOM 1709 C CA . VAL A 1 227 ? 3.214 11.176 -27.018 1.00 83.38 227 VAL A CA 1
ATOM 1710 C C . VAL A 1 227 ? 3.850 12.258 -27.887 1.00 83.38 227 VAL A C 1
ATOM 1712 O O . VAL A 1 227 ? 5.072 12.358 -28.002 1.00 83.38 227 VAL A O 1
ATOM 1715 N N . SER A 1 228 ? 3.010 13.071 -28.529 1.00 82.12 228 SER A N 1
ATOM 1716 C CA . SER A 1 228 ? 3.468 14.244 -29.277 1.00 82.12 228 SER A CA 1
ATOM 1717 C C . SER A 1 228 ? 4.248 15.188 -28.351 1.00 82.12 228 SER A C 1
ATOM 1719 O O . SER A 1 228 ? 3.842 15.362 -27.203 1.00 82.12 228 SER A O 1
ATOM 1721 N N . PRO A 1 229 ? 5.290 15.890 -28.830 1.00 75.81 229 PRO A N 1
ATOM 1722 C CA . PRO A 1 229 ? 5.941 16.958 -28.064 1.00 75.81 229 PRO A CA 1
ATOM 1723 C C . PRO A 1 229 ? 4.981 18.065 -27.590 1.00 75.81 229 PRO A C 1
ATOM 1725 O O . PRO A 1 229 ? 5.297 18.789 -26.653 1.00 75.81 229 PRO A O 1
ATOM 1728 N N . LEU A 1 230 ? 3.815 18.196 -28.236 1.00 81.69 230 LEU A N 1
ATOM 1729 C CA . LEU A 1 230 ? 2.730 19.112 -27.858 1.00 81.69 230 LEU A CA 1
ATOM 1730 C C . LEU A 1 230 ? 1.589 18.416 -27.087 1.00 81.69 230 LEU A C 1
ATOM 1732 O O . LEU A 1 230 ? 0.538 19.013 -26.868 1.00 81.69 230 LEU A O 1
ATOM 1736 N N . GLY A 1 231 ? 1.753 17.136 -26.757 1.00 82.31 231 GLY A N 1
ATOM 1737 C CA . GLY A 1 231 ? 0.780 16.331 -26.027 1.00 82.31 231 GLY A CA 1
ATOM 1738 C C . GLY A 1 231 ? 0.807 16.584 -24.520 1.00 82.31 231 GLY A C 1
ATOM 1739 O O . GLY A 1 231 ? 1.531 17.443 -24.016 1.00 82.31 231 GLY A O 1
ATOM 1740 N N . GLU A 1 232 ? 0.018 15.805 -23.780 1.00 82.62 232 GLU A N 1
ATOM 1741 C CA . GLU A 1 232 ? 0.097 15.799 -22.318 1.00 82.62 232 GLU A CA 1
ATOM 1742 C C . GLU A 1 232 ? 1.406 15.112 -21.909 1.00 82.62 232 GLU A C 1
ATOM 1744 O O . GLU A 1 232 ? 1.537 13.891 -21.973 1.00 82.62 232 GLU A O 1
ATOM 1749 N N . VAL A 1 233 ? 2.395 15.926 -21.543 1.00 86.31 233 VAL A N 1
ATOM 1750 C CA . VAL A 1 233 ? 3.677 15.482 -20.972 1.00 86.31 233 VAL A CA 1
ATOM 1751 C C . VAL A 1 233 ? 3.761 15.749 -19.467 1.00 86.31 233 VAL A C 1
ATOM 1753 O O . VAL A 1 233 ? 4.743 15.395 -18.816 1.00 86.31 233 VAL A O 1
ATOM 1756 N N . HIS A 1 234 ? 2.746 16.393 -18.893 1.00 87.62 234 HIS A N 1
ATOM 1757 C CA . HIS A 1 234 ? 2.770 16.855 -17.513 1.00 87.62 234 HIS A CA 1
ATOM 1758 C C . HIS A 1 234 ? 2.688 15.685 -16.529 1.00 87.62 234 HIS A C 1
ATOM 1760 O O . HIS A 1 234 ? 3.474 15.629 -15.580 1.00 87.62 234 HIS A O 1
ATOM 1766 N N . LYS A 1 235 ? 1.789 14.722 -16.761 1.00 86.19 235 LYS A N 1
ATOM 1767 C CA . LYS A 1 235 ? 1.658 13.519 -15.932 1.00 86.19 235 LYS A CA 1
ATOM 1768 C C . LYS A 1 235 ? 2.948 12.682 -15.891 1.00 86.19 235 LYS A C 1
ATOM 1770 O O . LYS A 1 235 ? 3.429 12.438 -14.781 1.00 86.19 235 LYS A O 1
ATOM 1775 N N . PRO A 1 236 ? 3.563 12.276 -17.022 1.00 88.81 236 PRO A N 1
ATOM 1776 C CA . PRO A 1 236 ? 4.804 11.500 -16.978 1.00 88.81 236 PRO A CA 1
ATOM 1777 C C . PRO A 1 236 ? 5.975 12.263 -16.345 1.00 88.81 236 PRO A C 1
ATOM 1779 O O . PRO A 1 236 ? 6.750 11.663 -15.601 1.00 88.81 236 PRO A O 1
ATOM 1782 N N . LEU A 1 237 ? 6.095 13.577 -16.573 1.00 89.19 237 LEU A N 1
ATOM 1783 C CA . LEU A 1 237 ? 7.142 14.386 -15.937 1.00 89.19 237 LEU A CA 1
ATOM 1784 C C . LEU A 1 237 ? 6.939 14.511 -14.424 1.00 89.19 237 LEU A C 1
ATOM 1786 O O . LEU A 1 237 ? 7.893 14.361 -13.665 1.00 89.19 237 LEU A O 1
ATOM 1790 N N . THR A 1 238 ? 5.702 14.738 -13.977 1.00 90.44 238 THR A N 1
ATOM 1791 C CA . THR A 1 238 ? 5.368 14.828 -12.546 1.00 90.44 238 THR A CA 1
ATOM 1792 C C . THR A 1 238 ? 5.716 13.529 -11.827 1.00 90.44 238 THR A C 1
ATOM 1794 O O . THR A 1 238 ? 6.342 13.549 -10.769 1.00 90.44 238 THR A O 1
ATOM 1797 N N . LEU A 1 239 ? 5.374 12.397 -12.439 1.00 91.44 239 LEU A N 1
ATOM 1798 C CA . LEU A 1 239 ? 5.687 11.069 -11.927 1.00 91.44 239 LEU A CA 1
ATOM 1799 C C . LEU A 1 239 ? 7.201 10.835 -11.853 1.00 91.44 239 LEU A C 1
ATOM 1801 O O . LEU A 1 239 ? 7.699 10.357 -10.836 1.00 91.44 239 LEU A O 1
ATOM 1805 N N . LEU A 1 240 ? 7.954 11.227 -12.885 1.00 91.50 240 LEU A N 1
ATOM 1806 C CA . LEU A 1 240 ? 9.413 11.123 -12.864 1.00 91.50 240 LEU A CA 1
ATOM 1807 C C . LEU A 1 240 ? 10.028 11.981 -11.748 1.00 91.50 240 LEU A C 1
ATOM 1809 O O . LEU A 1 240 ? 10.913 11.508 -11.037 1.00 91.50 240 LEU A O 1
ATOM 1813 N N . CYS A 1 241 ? 9.534 13.207 -11.551 1.00 92.75 241 CYS A N 1
ATOM 1814 C CA . CYS A 1 241 ? 9.950 14.074 -10.448 1.00 92.75 241 CYS A CA 1
ATOM 1815 C C . CYS A 1 241 ? 9.650 13.446 -9.080 1.00 92.75 241 CYS A C 1
ATOM 1817 O O . CYS A 1 241 ? 10.495 13.501 -8.190 1.00 92.75 241 CYS A O 1
ATOM 1819 N N . GLN A 1 242 ? 8.484 12.813 -8.913 1.00 91.94 242 GLN A N 1
ATOM 1820 C CA . GLN A 1 242 ? 8.119 12.116 -7.677 1.00 91.94 242 GLN A CA 1
ATOM 1821 C C . GLN A 1 242 ? 9.059 10.938 -7.388 1.00 91.94 242 GLN A C 1
ATOM 1823 O O . GLN A 1 242 ? 9.535 10.796 -6.263 1.00 91.94 242 GLN A O 1
ATOM 1828 N N . LEU A 1 243 ? 9.368 10.118 -8.398 1.00 93.62 243 LEU A N 1
ATOM 1829 C CA . LEU A 1 243 ? 10.314 9.008 -8.255 1.00 93.62 243 LEU A CA 1
ATOM 1830 C C . LEU A 1 243 ? 11.728 9.507 -7.926 1.00 93.62 243 LEU A C 1
ATOM 1832 O O . LEU A 1 243 ? 12.392 8.950 -7.055 1.00 93.62 243 LEU A O 1
ATOM 1836 N N . ALA A 1 244 ? 12.179 10.571 -8.594 1.00 93.94 244 ALA A N 1
ATOM 1837 C CA . ALA A 1 244 ? 13.501 11.157 -8.386 1.00 93.94 244 ALA A CA 1
ATOM 1838 C C . ALA A 1 244 ? 13.648 11.873 -7.030 1.00 93.94 244 ALA A C 1
ATOM 1840 O O . ALA A 1 244 ? 14.763 12.009 -6.529 1.00 93.94 244 ALA A O 1
ATOM 1841 N N . ALA A 1 245 ? 12.545 12.321 -6.423 1.00 94.81 245 ALA A N 1
ATOM 1842 C CA . ALA A 1 245 ? 12.557 12.924 -5.092 1.00 94.81 245 ALA A CA 1
ATOM 1843 C C . ALA A 1 245 ? 12.845 11.896 -3.981 1.00 94.81 245 ALA A C 1
ATOM 1845 O O . ALA A 1 245 ? 13.420 12.246 -2.949 1.00 94.81 245 ALA A O 1
ATOM 1846 N N . CYS A 1 246 ? 12.491 10.627 -4.196 1.00 95.69 246 CYS A N 1
ATOM 1847 C CA . CYS A 1 246 ? 12.738 9.554 -3.242 1.00 95.69 246 CYS A CA 1
ATOM 1848 C C . CYS A 1 246 ? 14.160 8.995 -3.419 1.00 95.69 246 CYS A C 1
ATOM 1850 O O . CYS A 1 246 ? 14.463 8.348 -4.420 1.00 95.69 246 CYS A O 1
ATOM 1852 N N . LYS A 1 247 ? 15.056 9.219 -2.448 1.00 94.88 247 LYS A N 1
ATOM 1853 C CA . LYS A 1 247 ? 16.496 8.914 -2.591 1.00 94.88 247 LYS A CA 1
ATOM 1854 C C . LYS A 1 247 ? 16.810 7.458 -2.997 1.00 94.88 247 LYS A C 1
ATOM 1856 O O . LYS A 1 247 ? 17.576 7.299 -3.951 1.00 94.88 247 LYS A O 1
ATOM 1861 N N . PRO A 1 248 ? 16.267 6.403 -2.350 1.00 94.88 248 PRO A N 1
ATOM 1862 C CA . PRO A 1 248 ? 16.570 5.027 -2.757 1.00 94.88 248 PRO A CA 1
ATOM 1863 C C . PRO A 1 248 ? 16.035 4.706 -4.162 1.00 94.88 248 PRO A C 1
ATOM 1865 O O . PRO A 1 248 ? 16.709 4.045 -4.953 1.00 94.88 248 PRO A O 1
ATOM 1868 N N . VAL A 1 249 ? 14.863 5.244 -4.515 1.00 95.56 249 VAL A N 1
ATOM 1869 C CA . VAL A 1 249 ? 14.261 5.087 -5.849 1.00 95.56 249 VAL A CA 1
ATOM 1870 C C . VAL A 1 249 ? 15.097 5.802 -6.907 1.00 95.56 249 VAL A C 1
ATOM 1872 O O . VAL A 1 249 ? 15.377 5.222 -7.950 1.00 95.56 249 VAL A O 1
ATOM 1875 N N . ALA A 1 250 ? 15.554 7.024 -6.639 1.00 94.62 250 ALA A N 1
ATOM 1876 C CA . ALA A 1 250 ? 16.406 7.797 -7.537 1.00 94.62 250 ALA A CA 1
ATOM 1877 C C . ALA A 1 250 ? 17.760 7.113 -7.777 1.00 94.62 250 ALA A C 1
ATOM 1879 O O . ALA A 1 250 ? 18.231 7.040 -8.915 1.00 94.62 250 ALA A O 1
ATOM 1880 N N . ALA A 1 251 ? 18.369 6.562 -6.721 1.00 93.69 251 ALA A N 1
ATOM 1881 C CA . ALA A 1 251 ? 19.588 5.769 -6.836 1.00 93.69 251 ALA A CA 1
ATOM 1882 C C . ALA A 1 251 ? 19.363 4.537 -7.726 1.00 93.69 251 ALA A C 1
ATOM 1884 O O . ALA A 1 251 ? 20.178 4.256 -8.610 1.00 93.69 251 ALA A O 1
ATOM 1885 N N . ARG A 1 252 ? 18.228 3.842 -7.554 1.00 93.25 252 ARG A N 1
ATOM 1886 C CA . ARG A 1 252 ? 17.864 2.703 -8.404 1.00 93.25 252 ARG A CA 1
ATOM 1887 C C . ARG A 1 252 ? 17.600 3.117 -9.850 1.00 93.25 252 ARG A C 1
ATOM 1889 O O . ARG A 1 252 ? 18.105 2.467 -10.760 1.00 93.25 252 ARG A O 1
ATOM 1896 N N . LEU A 1 253 ? 16.878 4.215 -10.060 1.00 92.88 253 LEU A N 1
ATOM 1897 C CA . LEU A 1 253 ? 16.580 4.780 -11.374 1.00 92.88 253 LEU A CA 1
ATOM 1898 C C . LEU A 1 253 ? 17.868 5.071 -12.157 1.00 92.88 253 LEU A C 1
ATOM 1900 O O . LEU A 1 253 ? 18.000 4.629 -13.293 1.00 92.88 253 LEU A O 1
ATOM 1904 N N . ALA A 1 254 ? 18.849 5.726 -11.530 1.00 92.12 254 ALA A N 1
ATOM 1905 C CA . ALA A 1 254 ? 20.136 6.038 -12.157 1.00 92.12 254 ALA A CA 1
ATOM 1906 C C . ALA A 1 254 ? 20.996 4.794 -12.464 1.00 92.12 254 ALA A C 1
ATOM 1908 O O . ALA A 1 254 ? 21.819 4.813 -13.388 1.00 92.12 254 ALA A O 1
ATOM 1909 N N . ALA A 1 255 ? 20.822 3.7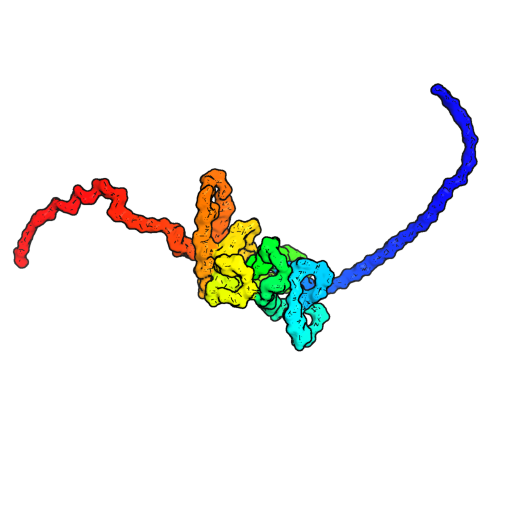19 -11.689 1.00 91.06 255 ALA A N 1
ATOM 1910 C CA . ALA A 1 255 ? 21.498 2.438 -11.884 1.00 91.06 255 ALA A CA 1
ATOM 1911 C C . ALA A 1 255 ? 20.789 1.520 -12.898 1.00 91.06 255 ALA A C 1
ATOM 1913 O O . ALA A 1 255 ? 21.380 0.530 -13.334 1.00 91.06 255 ALA A O 1
ATOM 1914 N N . HIS A 1 256 ? 19.546 1.824 -13.277 1.00 91.00 256 HIS A N 1
ATOM 1915 C CA . HIS A 1 256 ? 18.733 0.958 -14.120 1.00 91.00 256 HIS A CA 1
ATOM 1916 C C . HIS A 1 256 ? 19.341 0.803 -15.534 1.00 91.00 256 HIS A C 1
ATOM 1918 O O . HIS A 1 256 ? 19.716 1.806 -16.150 1.00 91.00 256 HIS A O 1
ATOM 1924 N N . PRO A 1 257 ? 19.397 -0.413 -16.121 1.00 86.88 257 PRO A N 1
ATOM 1925 C CA . PRO A 1 257 ? 20.064 -0.644 -17.410 1.00 86.88 257 PRO A CA 1
ATOM 1926 C C . PRO A 1 257 ? 19.514 0.197 -18.565 1.00 86.88 257 PRO A C 1
ATOM 1928 O O . PRO A 1 257 ? 20.266 0.628 -19.433 1.00 86.88 257 PRO A O 1
ATOM 1931 N N . LYS A 1 258 ? 18.201 0.461 -18.564 1.00 85.69 258 LYS A N 1
ATOM 1932 C CA . LYS A 1 258 ? 17.528 1.272 -19.595 1.00 85.69 258 LYS A CA 1
ATOM 1933 C C . LYS A 1 258 ? 17.654 2.787 -19.382 1.00 85.69 258 LYS A C 1
ATOM 1935 O O . LYS A 1 258 ? 17.139 3.543 -20.196 1.00 85.69 258 LYS A O 1
ATOM 1940 N N . TRP A 1 259 ? 18.285 3.234 -18.293 1.00 85.31 259 TRP A N 1
ATOM 1941 C CA . TRP A 1 259 ? 18.464 4.659 -18.001 1.00 85.31 259 TRP A CA 1
ATOM 1942 C C . TRP A 1 259 ? 19.586 5.286 -18.830 1.00 85.31 259 TRP A C 1
ATOM 1944 O O . TRP A 1 259 ? 19.488 6.433 -19.261 1.00 85.31 259 TRP A O 1
ATOM 1954 N N . LYS A 1 260 ? 20.665 4.532 -19.066 1.00 79.81 260 LYS A N 1
ATOM 1955 C CA . LYS A 1 260 ? 21.797 4.995 -19.871 1.00 79.81 260 LYS A CA 1
ATOM 1956 C C . LYS A 1 260 ? 21.555 4.614 -21.332 1.00 79.81 260 LYS A C 1
ATOM 1958 O O . LYS A 1 260 ? 21.170 3.470 -21.586 1.00 79.81 260 LYS A O 1
ATOM 1963 N N . PRO A 1 261 ? 21.788 5.523 -22.296 1.00 75.69 261 PRO A N 1
ATOM 1964 C CA . PRO A 1 261 ? 21.760 5.137 -23.696 1.00 75.69 261 PRO A CA 1
ATOM 1965 C C . PRO A 1 261 ? 22.782 4.012 -23.908 1.00 75.69 261 PRO A C 1
ATOM 1967 O O . PRO A 1 261 ? 23.840 4.033 -23.265 1.00 75.69 261 PRO A O 1
ATOM 1970 N N . PRO A 1 262 ? 22.491 3.026 -24.775 1.00 75.44 262 PRO A N 1
ATOM 1971 C CA . PRO A 1 262 ? 23.481 2.022 -25.115 1.00 75.44 262 PRO A CA 1
ATOM 1972 C C . PRO A 1 262 ? 24.722 2.766 -25.594 1.00 75.44 262 PRO A C 1
ATOM 1974 O O . PRO A 1 262 ? 24.638 3.605 -26.493 1.00 75.44 262 PRO A O 1
ATOM 1977 N N . THR A 1 263 ? 25.865 2.509 -24.960 1.00 61.81 263 THR A N 1
ATOM 1978 C CA . THR A 1 263 ? 27.143 2.991 -25.465 1.00 61.81 263 THR A CA 1
ATOM 1979 C C . THR A 1 263 ? 27.345 2.300 -26.799 1.00 61.81 263 THR A C 1
ATOM 1981 O O . THR A 1 263 ? 27.860 1.185 -26.865 1.00 61.81 263 THR A O 1
ATOM 1984 N N . THR A 1 264 ? 26.896 2.929 -27.881 1.00 51.41 264 THR A N 1
ATOM 1985 C CA . THR A 1 264 ? 27.464 2.663 -29.187 1.00 51.41 264 THR A CA 1
ATOM 1986 C C . THR A 1 264 ? 28.935 2.968 -29.012 1.00 51.41 264 THR A C 1
ATOM 1988 O O . THR A 1 264 ? 29.325 4.131 -28.911 1.00 51.41 264 THR A O 1
ATOM 1991 N N . THR A 1 265 ? 29.743 1.919 -28.870 1.00 46.16 265 THR A N 1
ATOM 1992 C CA . THR A 1 265 ? 31.174 1.995 -29.089 1.00 46.16 265 THR A CA 1
ATOM 1993 C C . THR A 1 265 ? 31.332 2.565 -30.486 1.00 46.16 265 THR A C 1
ATOM 1995 O O . THR A 1 265 ? 31.232 1.872 -31.497 1.00 46.16 265 THR A O 1
ATOM 1998 N N . THR A 1 266 ? 31.490 3.878 -30.533 1.00 45.38 266 THR A N 1
ATOM 1999 C CA . THR A 1 266 ? 31.866 4.637 -31.703 1.00 45.38 266 THR A CA 1
ATOM 2000 C C . THR A 1 266 ? 33.318 4.288 -31.990 1.00 45.38 266 THR A C 1
ATOM 2002 O O . THR A 1 266 ? 34.222 5.067 -31.725 1.00 45.38 266 THR A O 1
ATOM 2005 N N . THR A 1 267 ? 33.562 3.082 -32.499 1.00 46.75 267 THR A N 1
ATOM 2006 C CA . THR A 1 267 ? 34.847 2.764 -33.121 1.00 46.75 267 THR A CA 1
ATOM 2007 C C . THR A 1 267 ? 34.938 3.410 -34.504 1.00 46.75 267 THR A C 1
ATOM 2009 O O . THR A 1 267 ? 36.046 3.585 -34.974 1.00 46.75 267 THR A O 1
ATOM 2012 N N . ASN A 1 268 ? 33.842 3.867 -35.135 1.00 45.66 268 ASN A N 1
ATOM 2013 C CA . ASN A 1 268 ? 33.895 4.439 -36.492 1.00 45.66 268 ASN A CA 1
ATOM 2014 C C . ASN A 1 268 ? 32.824 5.524 -36.797 1.00 45.66 268 ASN A C 1
ATOM 2016 O O . ASN A 1 268 ? 32.130 5.408 -37.801 1.00 45.66 268 ASN A O 1
ATOM 2020 N N . ALA A 1 269 ? 32.660 6.590 -35.995 1.00 41.62 269 ALA A N 1
ATOM 2021 C CA . ALA A 1 269 ? 31.807 7.739 -36.406 1.00 41.62 269 ALA A CA 1
ATOM 2022 C C . ALA A 1 269 ? 32.578 8.928 -37.009 1.00 41.62 269 ALA A C 1
ATOM 2024 O O . ALA A 1 269 ? 32.007 9.996 -37.196 1.00 41.62 269 ALA A O 1
ATOM 2025 N N . PHE A 1 270 ? 33.845 8.736 -37.378 1.00 42.28 270 PHE A N 1
ATOM 2026 C CA . PHE A 1 270 ? 34.541 9.618 -38.318 1.00 42.28 270 PHE A CA 1
ATOM 2027 C C . PHE A 1 270 ? 35.326 8.772 -39.329 1.00 42.28 270 PHE A C 1
ATOM 2029 O O . PHE A 1 270 ? 36.514 8.510 -39.124 1.00 42.28 270 PHE A O 1
ATOM 2036 N N . PRO A 1 271 ? 34.704 8.331 -40.438 1.00 46.41 271 PRO A N 1
ATOM 2037 C CA . PRO A 1 271 ? 35.453 7.835 -41.581 1.00 46.41 271 PRO A CA 1
ATOM 2038 C C . PRO A 1 271 ? 36.104 9.049 -42.260 1.00 46.41 271 PRO A C 1
ATOM 2040 O O . PRO A 1 271 ? 35.530 9.657 -43.156 1.00 46.41 271 PRO A O 1
ATOM 2043 N N . GLY A 1 272 ? 37.268 9.474 -41.763 1.00 45.38 272 GLY A N 1
ATOM 2044 C CA . GLY A 1 272 ? 37.954 10.645 -42.320 1.00 45.38 272 GLY A CA 1
ATOM 2045 C C . GLY A 1 272 ? 39.315 11.023 -41.736 1.00 45.38 272 GLY A C 1
ATOM 2046 O O . GLY A 1 272 ? 39.998 11.834 -42.346 1.00 45.38 272 GLY A O 1
ATOM 2047 N N . MET A 1 273 ? 39.757 10.455 -40.607 1.00 41.53 273 MET A N 1
ATOM 2048 C CA . MET A 1 273 ? 41.060 10.831 -40.018 1.00 41.53 273 MET A CA 1
ATOM 2049 C C . MET A 1 273 ? 41.924 9.661 -39.523 1.00 41.53 273 MET A C 1
ATOM 2051 O O . MET A 1 273 ? 42.918 9.872 -38.839 1.00 41.53 273 MET A O 1
ATOM 2055 N N . ALA A 1 274 ? 41.622 8.424 -39.925 1.00 43.47 274 ALA A N 1
ATOM 2056 C CA . ALA A 1 274 ? 42.475 7.259 -39.656 1.00 43.47 274 ALA A CA 1
ATOM 2057 C C . ALA A 1 274 ? 43.488 6.997 -40.791 1.00 43.47 274 ALA A C 1
ATOM 2059 O O . ALA A 1 274 ? 43.752 5.855 -41.154 1.00 43.47 274 ALA A O 1
ATOM 2060 N N . GLY A 1 275 ? 44.025 8.060 -41.393 1.00 43.16 275 GLY A N 1
ATOM 2061 C CA . GLY A 1 275 ? 44.908 7.979 -42.556 1.00 43.16 275 GLY A CA 1
ATOM 2062 C C . GLY A 1 275 ? 46.050 8.982 -42.498 1.00 43.16 275 GLY A C 1
ATOM 2063 O O . GLY A 1 275 ? 46.283 9.670 -43.481 1.00 43.16 275 GLY A O 1
ATOM 2064 N N . MET A 1 276 ? 46.719 9.140 -41.350 1.00 42.69 276 MET A N 1
ATOM 2065 C CA . MET A 1 276 ? 47.918 9.994 -41.294 1.00 42.69 276 MET A CA 1
ATOM 2066 C C . MET A 1 276 ? 48.934 9.661 -40.191 1.00 42.69 276 MET A C 1
ATOM 2068 O O . MET A 1 276 ? 49.811 10.468 -39.902 1.00 42.69 276 MET A O 1
ATOM 2072 N N . ALA A 1 277 ? 48.871 8.468 -39.595 1.00 42.69 277 ALA A N 1
ATOM 2073 C CA . ALA A 1 277 ? 49.848 8.032 -38.594 1.00 42.69 277 ALA A CA 1
ATOM 2074 C C . ALA A 1 277 ? 50.377 6.624 -38.903 1.00 42.69 277 ALA A C 1
ATOM 2076 O O . ALA A 1 277 ? 50.280 5.717 -38.086 1.00 42.69 277 ALA A O 1
ATOM 2077 N N . ALA A 1 278 ? 50.903 6.424 -40.112 1.00 46.31 278 ALA A N 1
ATOM 2078 C CA . ALA A 1 278 ? 51.652 5.216 -40.454 1.00 46.31 278 ALA A CA 1
ATOM 2079 C C . ALA A 1 278 ? 52.658 5.498 -41.577 1.00 46.31 278 ALA A C 1
ATOM 2081 O O . ALA A 1 278 ? 52.577 4.929 -42.660 1.00 46.31 278 ALA A O 1
ATOM 2082 N N . SER A 1 279 ? 53.605 6.405 -41.335 1.00 43.56 279 SER A N 1
ATOM 2083 C CA . SER A 1 279 ? 54.776 6.551 -42.206 1.00 43.56 279 SER A CA 1
ATOM 2084 C C . SER A 1 279 ? 55.911 7.281 -41.492 1.00 43.56 279 SER A C 1
ATOM 2086 O O . SER A 1 279 ? 56.120 8.475 -41.682 1.00 43.56 279 SER A O 1
ATOM 2088 N N . SER A 1 280 ? 56.658 6.532 -40.688 1.00 41.12 280 SER A N 1
ATOM 2089 C CA . SER A 1 280 ? 58.089 6.760 -40.463 1.00 41.12 280 SER A CA 1
ATOM 2090 C C . SER A 1 280 ? 58.717 5.455 -39.973 1.00 41.12 280 SER A C 1
ATOM 2092 O O . SER A 1 280 ? 58.820 5.150 -38.789 1.00 41.12 280 SER A O 1
ATOM 2094 N N . SER A 1 281 ? 59.066 4.635 -40.957 1.00 39.97 281 SER A N 1
ATOM 2095 C CA . SER A 1 281 ? 59.924 3.464 -40.846 1.00 39.97 281 SER A CA 1
ATOM 2096 C C . SER A 1 281 ? 61.370 3.847 -40.526 1.00 39.97 281 SER A C 1
ATOM 2098 O O . SER A 1 281 ? 61.864 4.813 -41.105 1.00 39.97 281 SER A O 1
ATOM 2100 N N . SER A 1 282 ? 62.034 2.963 -39.758 1.00 39.84 282 SER A N 1
ATOM 2101 C CA . SER A 1 282 ? 63.480 2.619 -39.771 1.00 39.84 282 SER A CA 1
ATOM 2102 C C . SER A 1 282 ? 64.460 3.754 -39.435 1.00 39.84 282 SER A C 1
ATOM 2104 O O . SER A 1 282 ? 64.322 4.858 -39.926 1.00 39.84 282 SER A O 1
ATOM 2106 N N . SER A 1 283 ? 65.503 3.621 -38.621 1.00 36.78 283 SER A N 1
ATOM 2107 C CA . SER A 1 283 ? 66.534 2.590 -38.380 1.00 36.78 283 SER A CA 1
ATOM 2108 C C . SER A 1 283 ? 67.460 3.237 -37.308 1.00 36.78 283 SER A C 1
ATOM 2110 O O . SER A 1 283 ? 67.452 4.458 -3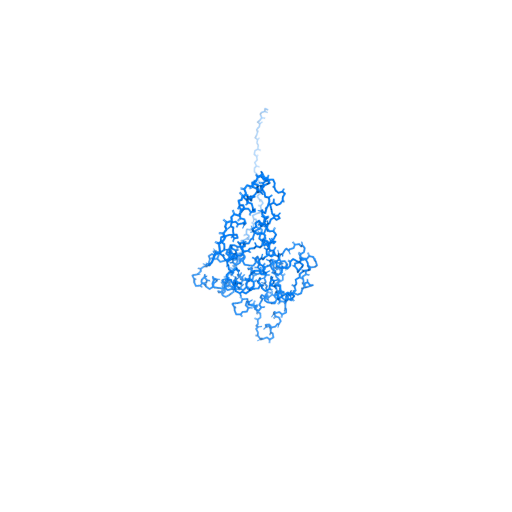7.200 1.00 36.78 283 SER A O 1
ATOM 2112 N N . SER A 1 284 ? 68.254 2.607 -36.442 1.00 37.00 284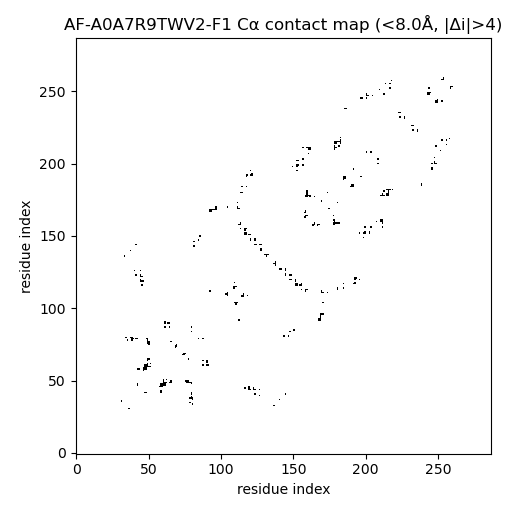 SER A N 1
ATOM 2113 C CA . SER A 1 284 ? 69.255 1.555 -36.639 1.00 37.00 284 SER A CA 1
ATOM 2114 C C . SER A 1 284 ? 70.021 1.330 -35.317 1.00 37.00 284 SER A C 1
ATOM 2116 O O . SER A 1 284 ? 70.277 2.287 -34.591 1.00 37.00 284 SER A O 1
ATOM 2118 N N . SER A 1 285 ? 70.469 0.080 -35.133 1.00 37.59 285 SER A N 1
ATOM 2119 C CA . SER A 1 285 ? 71.772 -0.389 -34.602 1.00 37.59 285 SER A CA 1
ATOM 2120 C C . SER A 1 285 ? 72.164 -0.119 -33.137 1.00 37.59 285 SER A C 1
ATOM 2122 O O . SER A 1 285 ? 72.328 1.024 -32.737 1.00 37.59 285 SER A O 1
ATOM 2124 N N . SER A 1 286 ? 72.253 -1.145 -32.279 1.00 42.09 286 SER A N 1
ATOM 2125 C CA . SER A 1 286 ? 73.345 -2.145 -32.127 1.00 42.09 286 SER A CA 1
ATOM 2126 C C . SER A 1 286 ? 74.554 -1.624 -31.340 1.00 42.09 286 SER A C 1
ATOM 2128 O O . SER A 1 286 ? 75.392 -0.932 -31.914 1.00 42.09 286 SER A O 1
ATOM 2130 N N . SER A 1 287 ? 74.689 -2.045 -30.078 1.00 45.50 287 SER A N 1
ATOM 2131 C CA . SER A 1 287 ? 75.833 -2.778 -29.478 1.00 45.50 287 SER A CA 1
ATOM 2132 C C . SER A 1 287 ? 75.684 -2.809 -27.961 1.00 45.50 287 SER A C 1
ATOM 2134 O O . SER A 1 287 ? 75.421 -1.731 -27.386 1.00 45.50 287 SER A O 1
#

Radius of gyration: 33.42 Å; Cα contacts (8 Å, |Δi|>4): 224; chains: 1; bounding box: 153×70×67 Å

pLDDT: mean 79.9, std 21.13, range [31.78, 97.94]

InterPro domains:
  IPR045132 Ubiquitin conjugation factor E4 [PTHR13931] (33-265)

Solvent-accessible surface area (backbone atoms only — not comparable to full-atom values): 17738 Å² total; per-residue (Å²): 132,82,88,81,90,84,87,82,91,79,92,84,84,83,82,86,78,79,85,79,77,81,76,77,78,78,75,78,75,72,79,72,51,74,66,57,53,47,14,52,52,50,28,66,24,63,31,38,34,54,48,94,64,97,80,54,94,76,42,51,67,43,63,67,63,38,50,50,44,45,73,74,69,51,70,81,81,52,73,60,43,81,91,46,41,65,60,52,52,51,52,62,42,59,45,54,76,83,81,48,63,90,65,43,58,81,78,32,68,57,61,37,57,61,52,29,34,53,51,23,38,39,37,31,56,57,54,62,70,54,83,55,98,40,71,71,57,35,53,52,45,44,51,49,40,49,54,52,38,54,49,31,42,53,53,43,47,47,66,25,29,75,92,42,62,80,76,48,58,57,54,68,74,56,53,74,42,41,26,33,50,58,37,52,42,53,70,37,95,82,36,65,43,90,66,46,65,52,52,38,41,65,72,21,64,90,68,57,40,62,72,28,43,46,56,26,62,71,47,54,63,65,72,53,64,89,55,53,98,86,45,91,55,62,66,57,50,52,51,51,52,56,45,52,68,31,64,67,49,30,56,48,51,73,66,34,80,86,63,52,76,80,80,72,79,71,83,71,84,63,94,80,72,92,79,81,87,84,86,83,80,87,87,81,84,91,134

Sequence (287 aa):
ALRSSGATARDRLPARRARASPRAAVVVVMSASSDERLSRTIEGAFRLTLTESAGSDECVFLADLATELRSEGVSPPFAITADNLERVLFARLSTPQNAFPEGAWRRDPEAAPFAWLVRSYLRCFHASRKSASSKDLQEKQAALLAAANELCVSYCGLLLNPAMDGMFPQPEAAAARGPSQLFDELTGADGLPPGFLDAFARRFESEGLPEMLDPSLTQLPSLINGVSPLGEVHKPLTLLCQLAACKPVAARLAAHPKWKPPTTTTTNAFPGMAGMAASSSSSSSSS

Organism: Micromonas pusilla (NCBI:txid38833)

Mean predicted aligned error: 12.6 Å

Secondary structure (DSSP, 8-state):
---------------------------------HHHHHHHHHHHHHTEESS--TT-TTSEE-HHHHHHHHHTTPPSSPPP-TTTHHHHHHHHHT--GGGSPTTHHHH-GGGSHHHHHHHHHHHHHHHHTSPPSSHHHHHHHHHHHHHHHHHHHHHHHHHH-GGGTTSS---HHHHHHGGGHHHHHHHSSS-SPTTHHHHHHHHHTTTTHHHHHHHHHHHGGGGTTT--TTS--HHHHHHHHHHHHSHHHHHHHHH-TTTSPP----SSS-TTSSSSS----------

Foldseek 3Di:
DDDDDDDDDDDDDDDDDDDDDPDPPPPPPPPDDLQRVLQVLLCVLLLAACDPDPDDPSHDHLPVVNVVCVVVVDDDPDGDDLVCVLVRLVSLQQDAPVVDPPCPVVVDVLNFSLSSLQSSLQSLVVSLPDDDPDPVSNVRSNVSSVSSLLSSLVVNCLQQAPVNQPVGHGDPVSSVCRLVVLLCQCLDPVHGHPCSVLSNCVVCVPPCPLSNCLSNLVCLVVVCVVADPPGPPPSSVVSVVVQCVRVSSVVSNCVHPVNDDPPPPPPDPDPDPPPDPPDDDDDDDDD

Nearest PDB structures (foldseek):
  1xl3-assembly1_A  TM=2.807E-01  e=2.958E+00  Yersinia pestis
  7uzf-assembly1_P  TM=1.800E-01  e=1.718E+00  Rattus norvegicus
  8dp5-assembly1_C  TM=2.898E-01  e=8.377E+00  Homo sapiens